Protein AF-A0A1H6YBD7-F1 (afdb_monomer)

Organism: NCBI:txid1297121

pLDDT: mean 83.35, std 15.93, range [33.53, 98.19]

Foldseek 3Di:
DPPVVVVVVVVVVVVVVVVVVVVVVVVVVVVVPPQPQQDDPPDTQRFDFFFEPDAPLLPCPPQQPLADQQLVHDDVSVVSVLVSLQDDAAGAAYEHELLQLARDWLLVCLLCLLLCCLQRVHFKYWYFYCNPHPFTFGQFMFTSVLSNVLSCVVQVLSVVQLVQLCCVLPVVPSVCSNVDHSVSSSSSVSSSQVSFKDFQPPPPDDPDDPVSVVVVVVQWDQGPVNTMTGNTGRDHSVNVCVSNPVRGHDAEAERCVPDPPVVNLVSLVPDPDQWHFYAYPSNGTDGIGGSVVSNVSVVVVVVVVVD

Secondary structure (DSSP, 8-state):
-TTHHHHHHHHHHHHHHHHHHHHHHHHHHHHH------EETTEE----B--EE--GGGSTTS--TTS---TT---HHHHHHHHHTTS----SEEEEE-GGGTS-BHHHHHHHHHHHHHHH---EEEEEE-TTSSS-EEEEEEEHHHHHHHHHHH-HHHHHHHHHHHHHH-TT-GGGGGG--HHHHHHHHHHHHHHHEEE-----SSS--HHHHHHHHTT-EEPTTSSEEES--B--HHHHHHHHGGGSB---EEPTTTS-HHHHHHHHHH---SEEEEE-TT-BEEEEEEHHHHHHHHHHHHHHTT-

Sequence (307 aa):
MDIWIPLLQELVWPITVLLILFFLRKYIPQLVERTTKIGAMGIELEFETAKEFSSPWSNEYVGDIRIGVKSNDFSSGVMDLMDQFSKEGSYDYASIDLYGGKAWLTSRLYIFSTILSKARGIHYWVFVDSHDSLHKKFIGYVDSSSLRMQLSDRFPELCRAYSEALLAVCPEGDTCLKQADSWKITQLVQHFLKGIQKEYPQQAGPGADPHAAQEIEKGWALLKDQTTLEKARFLDINELREICGEWIRTDVLRSVETASMEYLAEKILLSNEQLIPQVDSENWFLDMVDVVQAKKALIKKGRDAAK

Structure (mmCIF, N/CA/C/O backbone):
data_AF-A0A1H6YBD7-F1
#
_entry.id   AF-A0A1H6YBD7-F1
#
loop_
_atom_site.group_PDB
_atom_site.id
_atom_site.type_symbol
_atom_site.label_atom_id
_atom_site.label_alt_id
_atom_site.label_comp_id
_atom_site.label_asym_id
_atom_site.label_entity_id
_atom_site.label_seq_id
_atom_site.pdbx_PDB_ins_code
_atom_site.Cartn_x
_atom_site.Cartn_y
_atom_site.Cartn_z
_atom_site.occupancy
_atom_site.B_iso_or_equiv
_atom_site.auth_seq_id
_atom_site.auth_comp_id
_atom_site.auth_asym_id
_atom_site.auth_atom_id
_atom_site.pdbx_PDB_model_num
ATOM 1 N N . MET A 1 1 ? 8.277 63.616 21.593 1.00 56.81 1 MET A N 1
ATOM 2 C CA . MET A 1 1 ? 7.836 62.315 22.160 1.00 56.81 1 MET A CA 1
ATOM 3 C C . MET A 1 1 ? 7.842 61.220 21.088 1.00 56.81 1 MET A C 1
ATOM 5 O O . MET A 1 1 ? 7.393 60.111 21.339 1.00 56.81 1 MET A O 1
ATOM 9 N N . ASP A 1 2 ? 8.439 61.493 19.927 1.00 72.81 2 ASP A N 1
ATO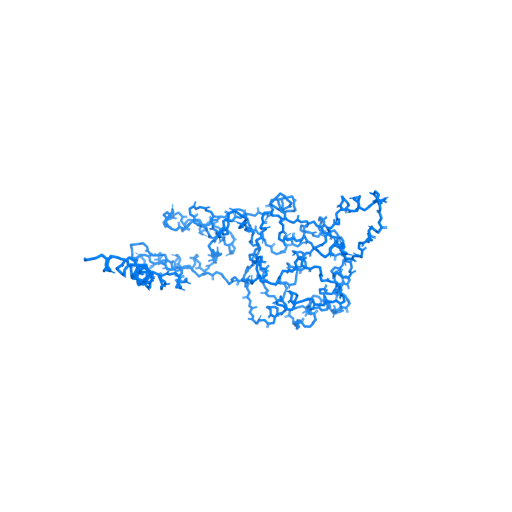M 10 C CA . ASP A 1 2 ? 8.181 60.777 18.671 1.00 72.81 2 ASP A CA 1
ATOM 11 C C . ASP A 1 2 ? 9.141 59.606 18.415 1.00 72.81 2 ASP A C 1
ATOM 13 O O . ASP A 1 2 ? 8.963 58.842 17.476 1.00 72.81 2 ASP A O 1
ATOM 17 N N . ILE A 1 3 ? 10.140 59.427 19.286 1.00 81.44 3 ILE A N 1
ATOM 18 C CA . ILE A 1 3 ? 11.136 58.343 19.211 1.00 81.44 3 ILE A CA 1
ATOM 19 C C . ILE A 1 3 ? 10.613 57.049 19.861 1.00 81.44 3 ILE A C 1
ATOM 21 O O . ILE A 1 3 ? 11.023 55.953 19.493 1.00 81.44 3 ILE A O 1
ATOM 25 N N . TRP A 1 4 ? 9.669 57.148 20.801 1.00 83.94 4 TRP A N 1
ATOM 26 C CA . TRP A 1 4 ? 9.162 55.987 21.543 1.00 83.94 4 TRP A CA 1
ATOM 27 C C . TRP A 1 4 ? 8.150 55.150 20.752 1.00 83.94 4 TRP A C 1
ATOM 29 O O . TRP A 1 4 ? 8.028 53.953 20.990 1.00 83.94 4 TRP A O 1
ATOM 39 N N . ILE A 1 5 ? 7.455 55.761 19.790 1.00 85.75 5 ILE A N 1
ATOM 40 C CA . ILE A 1 5 ? 6.438 55.101 18.961 1.00 85.75 5 ILE A CA 1
ATOM 41 C C . ILE A 1 5 ? 7.040 54.005 18.054 1.00 85.75 5 ILE A C 1
ATOM 43 O O . ILE A 1 5 ? 6.545 52.878 18.117 1.00 85.75 5 ILE A O 1
ATOM 47 N N . PRO A 1 6 ? 8.109 54.251 17.264 1.00 88.31 6 PRO A N 1
ATOM 48 C CA . PRO A 1 6 ? 8.680 53.211 16.401 1.00 88.31 6 PRO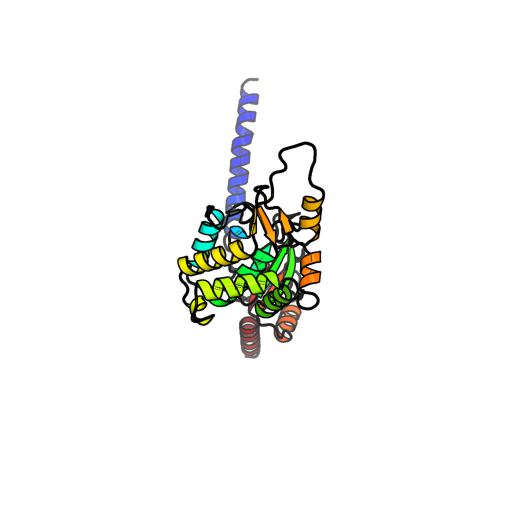 A CA 1
ATOM 49 C C . PRO A 1 6 ? 9.309 52.059 17.199 1.00 88.31 6 PRO A C 1
ATOM 51 O O . PRO A 1 6 ? 9.184 50.900 16.814 1.00 88.31 6 PRO A O 1
ATOM 54 N N . LEU A 1 7 ? 9.902 52.361 18.357 1.00 86.50 7 LEU A N 1
ATOM 55 C CA . LEU A 1 7 ? 10.504 51.368 19.253 1.00 86.50 7 LEU A CA 1
ATOM 56 C C . LEU A 1 7 ? 9.454 50.431 19.869 1.00 86.50 7 LEU A C 1
ATOM 58 O O . LEU A 1 7 ? 9.690 49.231 19.997 1.00 86.50 7 LEU A O 1
ATOM 62 N N . LEU A 1 8 ? 8.277 50.963 20.217 1.00 87.62 8 LEU A N 1
ATOM 63 C CA . LEU A 1 8 ? 7.167 50.146 20.704 1.00 87.62 8 LEU A CA 1
ATOM 64 C C . LEU A 1 8 ? 6.636 49.230 19.593 1.00 87.62 8 LEU A C 1
ATOM 66 O O . LEU A 1 8 ? 6.370 48.059 19.841 1.00 87.62 8 LEU A O 1
ATOM 70 N N . GLN A 1 9 ? 6.519 49.750 18.368 1.00 88.62 9 GLN A N 1
ATOM 71 C CA . GLN A 1 9 ? 5.985 49.014 17.223 1.00 88.62 9 GLN A CA 1
ATOM 72 C C . GLN A 1 9 ? 6.880 47.834 16.812 1.00 88.62 9 GLN A C 1
ATOM 74 O O . GLN A 1 9 ? 6.357 46.765 16.498 1.00 88.62 9 GLN A O 1
ATOM 79 N N . GLU A 1 10 ? 8.206 47.981 16.887 1.00 92.69 10 GLU A N 1
ATOM 80 C CA . GLU A 1 10 ? 9.137 46.872 16.634 1.00 92.69 10 GLU A CA 1
ATOM 81 C C . GLU A 1 10 ? 9.086 45.782 17.720 1.00 92.69 10 GLU A C 1
ATOM 83 O O . GLU A 1 10 ? 9.315 44.607 17.428 1.00 92.69 10 GLU A O 1
ATOM 88 N N . LEU A 1 11 ? 8.718 46.131 18.959 1.00 94.38 11 LEU A N 1
ATOM 89 C CA . LEU A 1 11 ? 8.639 45.181 20.074 1.00 94.38 11 LEU A CA 1
ATOM 90 C C . LEU A 1 11 ? 7.338 44.357 20.087 1.00 94.38 11 LEU A C 1
ATOM 92 O O . LEU A 1 11 ? 7.305 43.257 20.644 1.00 94.38 11 LEU A O 1
ATOM 96 N N . VAL A 1 12 ? 6.264 44.850 19.458 1.00 95.06 12 VAL A N 1
ATOM 97 C CA . VAL A 1 12 ? 4.965 44.153 19.422 1.00 95.06 12 VAL A CA 1
ATOM 98 C C . VAL A 1 12 ? 5.077 42.794 18.730 1.00 95.06 12 VAL A C 1
ATOM 100 O O . VAL A 1 12 ? 4.501 41.815 19.209 1.00 95.06 12 VAL A O 1
ATOM 103 N N . TRP A 1 13 ? 5.830 42.689 17.633 1.00 91.81 13 TRP A N 1
ATOM 104 C CA . TRP A 1 13 ? 5.891 41.454 16.846 1.00 91.81 13 TRP A CA 1
ATOM 105 C C . TRP A 1 13 ? 6.564 40.277 17.585 1.00 91.81 13 TRP A C 1
ATOM 107 O O . TRP A 1 13 ? 5.930 39.224 17.699 1.00 91.81 13 TRP A O 1
ATOM 117 N N . PRO A 1 14 ? 7.762 40.426 18.191 1.00 94.56 14 PRO A N 1
ATOM 118 C CA . PRO A 1 14 ? 8.372 39.379 19.016 1.00 94.56 14 PRO A CA 1
ATOM 119 C C . PRO A 1 14 ? 7.489 38.936 20.185 1.00 94.56 14 PRO A C 1
ATOM 121 O O . PRO A 1 14 ? 7.395 37.742 20.469 1.00 94.56 14 PRO A O 1
ATOM 124 N N . ILE A 1 15 ? 6.812 39.885 20.844 1.00 95.31 15 ILE A N 1
ATOM 125 C CA . ILE A 1 15 ? 5.900 39.597 21.959 1.00 95.31 15 ILE A CA 1
ATOM 126 C C . ILE A 1 15 ? 4.693 38.796 21.467 1.00 95.31 15 ILE A C 1
ATOM 128 O O . ILE A 1 15 ? 4.295 37.833 22.118 1.00 95.31 15 ILE A O 1
ATOM 132 N N . THR A 1 16 ? 4.142 39.147 20.303 1.00 93.44 16 THR A N 1
ATOM 133 C CA . THR A 1 16 ? 3.010 38.434 19.695 1.00 93.44 16 THR A CA 1
ATOM 134 C C . THR A 1 16 ? 3.400 37.002 19.329 1.00 93.44 16 THR A C 1
ATOM 136 O O . THR A 1 16 ? 2.674 36.069 19.665 1.00 93.44 16 THR A O 1
ATOM 139 N N . VAL A 1 17 ? 4.576 36.799 18.721 1.00 93.62 17 VAL A N 1
ATOM 140 C CA . VAL A 1 17 ? 5.105 35.459 18.403 1.00 93.62 17 VAL A CA 1
ATOM 141 C C . VAL A 1 17 ? 5.335 34.639 19.675 1.00 93.62 17 VAL A C 1
ATOM 143 O O . VAL A 1 17 ? 4.940 33.475 19.730 1.00 93.62 17 VAL A O 1
ATOM 146 N N . LEU A 1 18 ? 5.908 35.239 20.723 1.00 95.25 18 LEU A N 1
ATOM 147 C CA . LEU A 1 18 ? 6.087 34.583 22.022 1.00 95.25 18 LEU A CA 1
ATOM 148 C C . LEU A 1 18 ? 4.752 34.198 22.666 1.00 95.25 18 LEU A C 1
ATOM 150 O O . LEU A 1 18 ? 4.641 33.098 23.199 1.00 95.25 18 LEU A O 1
ATOM 154 N N . LEU A 1 19 ? 3.736 35.060 22.589 1.00 94.31 19 LEU A N 1
ATOM 155 C CA . LEU A 1 19 ? 2.385 34.777 23.079 1.00 94.31 19 LEU A CA 1
ATOM 156 C C . LEU A 1 19 ? 1.731 33.632 22.305 1.00 94.31 19 LEU A C 1
ATOM 158 O O . LEU A 1 19 ? 1.189 32.717 22.922 1.00 94.31 19 LEU A O 1
ATOM 162 N N . ILE A 1 20 ? 1.828 33.641 20.974 1.00 90.75 20 ILE A N 1
ATOM 163 C CA . ILE A 1 20 ? 1.321 32.564 20.115 1.00 90.75 20 ILE A CA 1
ATOM 164 C C . ILE A 1 20 ? 2.006 31.237 20.468 1.00 90.75 20 ILE A C 1
ATOM 166 O O . ILE A 1 20 ? 1.317 30.251 20.722 1.00 90.75 20 ILE A O 1
ATOM 170 N N . LEU A 1 21 ? 3.340 31.212 20.569 1.00 89.50 21 LEU A N 1
ATOM 171 C CA . LEU A 1 21 ? 4.096 30.018 20.968 1.00 89.50 21 LEU A CA 1
ATOM 172 C C . LEU A 1 21 ? 3.761 29.565 22.395 1.00 89.50 21 LEU A C 1
ATOM 174 O O . LEU A 1 21 ? 3.665 28.367 22.651 1.00 89.50 21 LEU A O 1
ATOM 178 N N . PHE A 1 22 ? 3.546 30.500 23.321 1.00 93.62 22 PHE A N 1
ATOM 179 C CA . PHE A 1 22 ? 3.163 30.204 24.700 1.00 93.62 22 PHE A CA 1
ATOM 180 C C . PHE A 1 22 ? 1.775 29.559 24.784 1.00 93.62 22 PHE A C 1
ATOM 182 O O . PHE A 1 22 ? 1.604 28.566 25.491 1.00 93.62 22 PHE A O 1
ATOM 189 N N . PHE A 1 23 ? 0.798 30.066 24.027 1.00 88.31 23 PHE A N 1
ATOM 190 C CA . PHE A 1 23 ? -0.524 29.449 23.940 1.00 88.31 23 PHE A CA 1
ATOM 191 C C . PHE A 1 23 ? -0.471 28.098 23.220 1.00 88.31 23 PHE A C 1
ATOM 193 O O . PHE A 1 23 ? -1.042 27.131 23.721 1.00 88.31 23 PHE A O 1
ATOM 200 N N . LEU A 1 24 ? 0.275 27.988 22.116 1.00 81.88 24 LEU A N 1
ATOM 201 C CA . LEU A 1 24 ? 0.473 26.727 21.393 1.00 81.88 24 LEU A CA 1
ATOM 202 C C . LEU A 1 24 ? 1.182 25.670 22.245 1.00 81.88 24 LEU A C 1
ATOM 204 O O . LEU A 1 24 ? 0.837 24.499 22.138 1.00 81.88 24 LEU A O 1
ATOM 208 N N . ARG A 1 25 ? 2.084 26.049 23.163 1.00 84.75 25 ARG A N 1
ATOM 209 C CA . ARG A 1 25 ? 2.742 25.112 24.095 1.00 84.75 25 ARG A CA 1
ATOM 210 C C . ARG A 1 25 ? 1.747 24.292 24.919 1.00 84.75 25 ARG A C 1
ATOM 212 O O . ARG A 1 25 ? 2.069 23.169 25.292 1.00 84.75 25 ARG A O 1
ATOM 219 N N . LYS A 1 26 ? 0.548 24.819 25.186 1.00 76.12 26 LYS A N 1
ATOM 220 C CA . LYS A 1 26 ? -0.524 24.084 25.873 1.00 76.12 26 LYS A CA 1
ATOM 221 C C . LYS A 1 26 ? -1.230 23.062 24.967 1.00 76.12 26 LYS A C 1
ATOM 223 O O . LYS A 1 26 ? -1.718 22.061 25.475 1.00 76.12 26 LYS A O 1
ATOM 228 N N . TYR A 1 27 ? -1.250 23.289 23.654 1.00 67.38 27 TYR A N 1
ATOM 229 C CA . TYR A 1 27 ? -1.919 22.435 22.662 1.00 67.38 27 TYR A CA 1
ATOM 230 C C . TYR A 1 27 ? -0.972 21.432 21.977 1.00 67.38 27 TYR A C 1
ATOM 232 O O . TYR A 1 27 ? -1.425 20.402 21.492 1.00 67.38 27 TYR A O 1
ATOM 240 N N . ILE A 1 28 ? 0.345 21.676 21.988 1.00 66.81 28 ILE A N 1
ATOM 241 C CA . ILE A 1 28 ? 1.359 20.753 21.443 1.00 66.81 28 ILE A CA 1
ATOM 242 C C . ILE A 1 28 ? 1.305 19.353 22.097 1.00 66.81 28 ILE A C 1
ATOM 244 O O . ILE A 1 28 ? 1.327 18.377 21.354 1.00 66.81 28 ILE A O 1
ATOM 248 N N . PRO A 1 29 ? 1.167 19.192 23.432 1.00 57.50 29 PRO A N 1
ATOM 249 C CA . PRO A 1 29 ? 1.077 17.865 24.050 1.00 57.50 29 PRO A CA 1
ATOM 250 C C . PRO A 1 29 ? -0.166 17.080 23.610 1.00 57.50 29 PRO A C 1
ATOM 252 O O . PRO A 1 29 ? -0.096 15.867 23.453 1.00 57.50 29 PRO A O 1
ATOM 255 N N . GLN A 1 30 ? -1.280 17.772 23.340 1.00 52.72 30 GLN A N 1
ATOM 256 C CA . GLN A 1 30 ? -2.535 17.149 22.899 1.00 52.72 30 GLN A CA 1
ATOM 257 C C . GLN A 1 30 ? -2.464 16.604 21.464 1.00 52.72 30 GLN A C 1
ATOM 259 O O . GLN A 1 30 ? -3.251 15.737 21.106 1.00 52.72 30 GLN A O 1
ATOM 264 N N . LEU A 1 31 ? -1.516 17.080 20.653 1.00 51.03 31 LEU A N 1
ATOM 265 C CA . LEU A 1 31 ? -1.280 16.589 19.292 1.00 51.03 31 LEU A CA 1
ATOM 266 C C . LEU A 1 31 ? -0.220 15.476 19.233 1.00 51.03 31 LEU A C 1
ATOM 268 O O . LEU A 1 31 ? -0.152 14.750 18.244 1.00 51.03 31 LEU A O 1
ATOM 272 N N . VAL A 1 32 ? 0.614 15.348 20.270 1.00 51.88 32 VAL A N 1
ATOM 273 C CA . VAL A 1 32 ? 1.741 14.399 20.313 1.00 51.88 32 VAL A CA 1
ATOM 274 C C . VAL A 1 32 ? 1.340 13.059 20.938 1.00 51.88 32 VAL A C 1
ATOM 276 O O . VAL A 1 32 ? 1.898 12.025 20.576 1.00 51.88 32 VAL A O 1
ATOM 279 N N . GLU A 1 33 ? 0.319 13.026 21.794 1.00 44.81 33 GLU A N 1
ATOM 280 C CA . GLU A 1 33 ? -0.234 11.780 22.330 1.00 44.81 33 GLU A CA 1
ATOM 281 C C . GLU A 1 33 ? -1.357 11.234 21.432 1.00 44.81 33 GLU A C 1
ATOM 283 O O . GLU A 1 33 ? -2.525 11.200 21.810 1.00 44.81 33 GLU A O 1
ATOM 288 N N . ARG A 1 34 ? -1.002 10.720 20.245 1.00 44.16 34 ARG A N 1
ATOM 289 C CA . ARG A 1 34 ? -1.810 9.691 19.560 1.00 44.16 34 ARG A CA 1
ATOM 290 C C . ARG A 1 34 ? -1.770 8.388 20.377 1.00 44.16 34 ARG A C 1
ATOM 292 O O . ARG A 1 34 ? -1.190 7.390 19.976 1.00 44.16 34 ARG A O 1
ATOM 299 N N . THR A 1 35 ? -2.392 8.413 21.549 1.00 44.38 35 THR A N 1
ATOM 300 C CA . THR A 1 35 ? -3.185 7.279 22.015 1.00 44.38 35 THR A CA 1
ATOM 301 C C . THR A 1 35 ? -4.616 7.709 21.761 1.00 44.38 35 THR A C 1
ATOM 303 O O . THR A 1 35 ? -5.077 8.692 22.330 1.00 44.38 35 THR A O 1
ATOM 306 N N . THR A 1 36 ? -5.297 7.048 20.834 1.00 44.19 36 THR A N 1
ATOM 307 C CA . THR A 1 36 ? -6.708 7.263 20.491 1.00 44.19 36 THR A CA 1
ATOM 308 C C . THR A 1 36 ? -7.595 6.830 21.665 1.00 44.19 36 THR A C 1
ATOM 310 O O . THR A 1 36 ? -8.370 5.882 21.591 1.00 44.19 36 THR A O 1
ATOM 313 N N . LYS A 1 37 ? -7.478 7.530 22.798 1.00 41.56 37 LYS A N 1
ATOM 314 C CA . LYS A 1 37 ? -8.390 7.446 23.936 1.00 41.56 37 LYS A CA 1
ATOM 315 C C . LYS A 1 37 ? -9.641 8.233 23.589 1.00 41.56 37 LYS A C 1
ATOM 317 O O . LYS A 1 37 ? -9.765 9.416 23.890 1.00 41.56 37 LYS A O 1
ATOM 322 N N . ILE A 1 38 ? -10.562 7.573 22.901 1.00 46.41 38 ILE A N 1
ATOM 323 C CA . ILE A 1 38 ? -11.859 8.151 22.566 1.00 46.41 38 ILE A CA 1
ATOM 324 C C . ILE A 1 38 ? -12.802 7.860 23.740 1.00 46.41 38 ILE A C 1
ATOM 326 O O . ILE A 1 38 ? -13.380 6.780 23.848 1.00 46.41 38 ILE A O 1
ATOM 330 N N . GLY A 1 39 ? -12.895 8.815 24.668 1.00 33.53 39 GLY A N 1
ATOM 331 C CA . GLY A 1 39 ? -13.754 8.740 25.847 1.00 33.53 39 GLY A CA 1
ATOM 332 C C . GLY A 1 39 ? -14.809 9.842 25.840 1.00 33.53 39 GLY A C 1
ATOM 333 O O . GLY A 1 39 ? -14.491 11.009 26.048 1.00 33.53 39 GLY A O 1
ATOM 334 N N . ALA A 1 40 ? -16.076 9.469 25.663 1.00 35.88 40 ALA A N 1
ATOM 335 C CA . ALA A 1 40 ? -17.224 10.316 25.975 1.00 35.88 40 ALA A CA 1
ATOM 336 C C . ALA A 1 40 ? -18.015 9.656 27.117 1.00 35.88 40 ALA A C 1
ATOM 338 O O . ALA A 1 40 ? -18.357 8.479 27.041 1.00 35.88 40 ALA A O 1
ATOM 339 N N . MET A 1 41 ? -18.267 10.408 28.195 1.00 37.06 41 MET A N 1
ATOM 340 C CA . MET A 1 41 ? -19.080 9.997 29.356 1.00 37.06 41 MET A CA 1
ATOM 341 C C . MET A 1 41 ? -18.690 8.654 30.014 1.00 37.06 41 MET A C 1
ATOM 343 O O . MET A 1 41 ? -19.507 7.751 30.139 1.00 37.06 41 MET A O 1
ATOM 347 N N . GLY A 1 42 ? -17.446 8.524 30.493 1.00 37.16 42 GLY A N 1
ATOM 348 C CA . GLY A 1 42 ? -17.052 7.452 31.431 1.00 37.16 42 GLY A CA 1
ATOM 349 C C . GLY A 1 42 ? -16.998 6.033 30.852 1.00 37.16 42 GLY A C 1
ATOM 350 O O . GLY A 1 42 ? -16.739 5.079 31.581 1.00 37.16 42 GLY A O 1
ATOM 351 N N . ILE A 1 43 ? -17.216 5.885 29.545 1.00 44.25 43 ILE A N 1
ATOM 352 C CA . ILE A 1 43 ? -17.193 4.612 28.836 1.00 44.25 43 ILE A CA 1
ATOM 353 C C . ILE A 1 43 ? -16.011 4.651 27.860 1.00 44.25 43 ILE A C 1
ATOM 355 O O . ILE A 1 43 ? -16.167 4.923 26.676 1.00 44.25 43 ILE A O 1
ATOM 359 N N . GLU A 1 44 ? -14.806 4.378 28.363 1.00 52.69 44 GLU A N 1
ATOM 360 C CA . GLU A 1 44 ? -13.601 4.265 27.530 1.00 52.69 44 GLU A CA 1
ATOM 361 C C . GLU A 1 44 ? -13.663 2.951 26.731 1.00 52.69 44 GLU A C 1
ATOM 363 O O . GLU A 1 44 ? -13.862 1.860 27.282 1.00 52.69 44 GLU A O 1
ATOM 368 N N . LEU A 1 45 ? -13.600 3.060 25.407 1.00 53.62 45 LEU A N 1
ATOM 369 C CA . LEU A 1 45 ? -13.372 1.945 24.494 1.00 53.62 45 LEU A CA 1
ATOM 370 C C . LEU A 1 45 ? -12.014 2.205 23.853 1.00 53.62 45 LEU A C 1
ATOM 372 O O . LEU A 1 45 ? -11.902 2.945 22.881 1.00 53.62 45 LEU A O 1
ATOM 376 N N . GLU A 1 46 ? -10.973 1.640 24.455 1.00 59.59 46 GLU A N 1
ATOM 377 C CA . GLU A 1 46 ? -9.653 1.596 23.838 1.00 59.59 46 GLU A CA 1
ATOM 378 C C . GLU A 1 46 ? -9.697 0.520 22.749 1.00 59.59 46 GLU A C 1
ATOM 380 O O . GLU A 1 46 ? -9.761 -0.678 23.038 1.00 59.59 46 GLU A O 1
ATOM 385 N N . PHE A 1 47 ? -9.748 0.953 21.490 1.00 66.00 47 PHE A N 1
ATOM 386 C CA . PHE A 1 47 ? -9.543 0.058 20.360 1.00 66.00 47 PHE A CA 1
ATOM 387 C C . PHE A 1 47 ? -8.043 -0.155 20.191 1.00 66.00 47 PHE A C 1
ATOM 389 O O . PHE A 1 47 ? -7.282 0.808 20.111 1.00 66.00 47 PHE A O 1
ATOM 396 N N . GLU A 1 48 ? -7.620 -1.416 20.150 1.00 72.19 48 GLU A N 1
ATOM 397 C CA . GLU A 1 48 ? -6.243 -1.744 19.803 1.00 72.19 48 GLU A CA 1
ATOM 398 C C . GLU A 1 48 ? -6.049 -1.421 18.316 1.00 72.19 48 GLU A C 1
ATOM 400 O O . GLU A 1 48 ? -6.690 -2.012 17.441 1.00 72.19 48 GLU A O 1
ATOM 405 N N . THR A 1 49 ? -5.233 -0.404 18.054 1.00 78.56 49 THR A N 1
ATOM 406 C CA . THR A 1 49 ? -4.870 0.043 16.709 1.00 78.56 49 THR A CA 1
ATOM 407 C C . THR A 1 49 ? -3.979 -1.002 16.058 1.00 78.56 49 THR A C 1
ATOM 409 O O . THR A 1 49 ? -3.011 -1.463 16.675 1.00 78.56 49 THR A O 1
ATOM 412 N N . ALA A 1 50 ? -4.297 -1.379 14.822 1.00 81.62 50 ALA A N 1
ATOM 413 C CA . ALA A 1 50 ? -3.480 -2.323 14.076 1.00 81.62 50 ALA A CA 1
ATOM 414 C C . ALA A 1 50 ? -2.093 -1.724 13.789 1.00 81.62 50 ALA A C 1
ATOM 416 O O . ALA A 1 50 ? -1.915 -0.509 13.703 1.00 81.62 50 ALA A O 1
ATOM 417 N N . LYS A 1 51 ? -1.076 -2.572 13.632 1.00 83.31 51 LYS A N 1
ATOM 418 C CA . LYS A 1 51 ? 0.289 -2.099 13.383 1.00 83.31 51 LYS A CA 1
ATOM 419 C C . LYS A 1 51 ? 0.431 -1.644 11.938 1.00 83.31 51 LYS A C 1
ATOM 421 O O . LYS A 1 51 ? 0.560 -2.470 11.032 1.00 83.31 51 LYS A O 1
ATOM 426 N N . GLU A 1 52 ? 0.456 -0.330 11.738 1.00 85.56 52 GLU A N 1
ATOM 427 C CA . GLU A 1 52 ? 0.723 0.271 10.435 1.00 85.56 52 GLU A CA 1
ATOM 428 C C . GLU A 1 52 ? 2.193 0.119 10.038 1.00 85.56 52 GLU A C 1
ATOM 430 O O . GLU A 1 52 ? 3.105 0.542 10.757 1.00 85.56 52 GLU A O 1
ATOM 435 N N . PHE A 1 53 ? 2.432 -0.392 8.832 1.00 81.12 53 PHE A N 1
ATOM 436 C CA . PHE A 1 53 ? 3.680 -0.139 8.127 1.00 81.12 53 PHE A CA 1
ATOM 437 C C . PHE A 1 53 ? 3.634 1.274 7.533 1.00 81.12 53 PHE A C 1
ATOM 439 O O . PHE A 1 53 ? 3.285 1.466 6.367 1.00 81.12 53 PHE A O 1
ATOM 446 N N . SER A 1 54 ? 3.935 2.280 8.358 1.00 68.50 54 SER A N 1
ATOM 447 C CA . SER A 1 54 ? 4.018 3.667 7.904 1.00 68.50 54 SER A CA 1
ATOM 448 C C . SER A 1 54 ? 5.438 3.962 7.458 1.00 68.50 54 SER A C 1
ATOM 450 O O . SER A 1 54 ? 6.416 3.705 8.166 1.00 68.50 54 SER A O 1
ATOM 452 N N . SER A 1 55 ? 5.556 4.493 6.249 1.00 63.56 55 SER A N 1
ATOM 453 C CA . SER A 1 55 ? 6.852 4.783 5.682 1.00 63.56 55 SER A CA 1
ATOM 454 C C . SER A 1 55 ? 6.969 6.189 5.109 1.00 63.56 55 SER A C 1
ATOM 456 O O . SER A 1 55 ? 6.040 6.628 4.425 1.00 63.56 55 SER A O 1
ATOM 458 N N . PRO A 1 56 ? 8.136 6.849 5.262 1.00 58.50 56 PRO A N 1
ATOM 459 C CA . PRO A 1 56 ? 8.455 8.057 4.517 1.00 58.50 56 PRO A CA 1
ATOM 460 C C . PRO A 1 56 ? 8.265 7.954 2.993 1.00 58.50 56 PRO A C 1
ATOM 462 O O . PRO A 1 56 ? 7.908 8.967 2.408 1.00 58.50 56 PRO A O 1
ATOM 465 N N . TRP A 1 57 ? 8.400 6.779 2.356 1.00 60.34 57 TRP A N 1
ATOM 466 C CA . TRP A 1 57 ? 8.203 6.649 0.897 1.00 60.34 57 TRP A CA 1
ATOM 467 C C . TRP A 1 57 ? 6.730 6.743 0.463 1.00 60.34 57 TRP A C 1
ATOM 469 O O . TRP A 1 57 ? 6.448 6.910 -0.722 1.00 60.34 57 TRP A O 1
ATOM 479 N N . SER A 1 58 ? 5.785 6.674 1.411 1.00 53.19 58 SER A N 1
ATOM 480 C CA . SER A 1 58 ? 4.379 7.020 1.154 1.00 53.19 58 SER A CA 1
ATOM 481 C C . SER A 1 58 ? 4.153 8.532 1.022 1.00 53.19 58 SER A C 1
ATOM 483 O O . SER A 1 58 ? 3.100 8.939 0.543 1.00 53.19 58 SER A O 1
ATOM 485 N N . ASN A 1 59 ? 5.133 9.360 1.408 1.00 54.72 59 ASN A N 1
ATOM 486 C CA . ASN A 1 59 ? 5.056 10.814 1.341 1.00 54.72 59 ASN A CA 1
ATOM 487 C C . ASN A 1 59 ? 6.001 11.351 0.258 1.00 54.72 59 ASN A C 1
ATOM 489 O O . ASN A 1 59 ? 7.139 10.911 0.121 1.00 54.72 59 ASN A O 1
ATOM 493 N N . GLU A 1 60 ? 5.562 12.378 -0.468 1.00 52.19 60 GLU A N 1
ATOM 494 C CA . GLU A 1 60 ? 6.297 12.936 -1.611 1.00 52.19 60 GLU A CA 1
ATOM 495 C C . GLU A 1 60 ? 7.709 13.471 -1.273 1.00 52.19 60 GLU A C 1
ATOM 497 O O . GLU A 1 60 ? 8.570 13.581 -2.148 1.00 52.19 60 GLU A O 1
ATOM 502 N N . TYR A 1 61 ? 7.956 13.795 -0.001 1.00 46.22 61 TYR A N 1
ATOM 503 C CA . TYR A 1 61 ? 9.117 14.569 0.441 1.00 46.22 61 TYR A CA 1
ATOM 504 C C . TYR A 1 61 ? 10.342 13.746 0.865 1.00 46.22 61 TYR A C 1
ATOM 506 O O . TYR A 1 61 ? 11.414 14.330 1.022 1.00 46.22 61 TYR A O 1
ATOM 514 N N . VAL A 1 62 ? 10.230 12.426 1.059 1.00 42.00 62 VAL A N 1
ATOM 515 C CA . VAL A 1 62 ? 11.344 11.607 1.571 1.00 42.00 62 VAL A CA 1
ATOM 516 C C . VAL A 1 62 ? 11.534 10.369 0.702 1.00 42.00 62 VAL A C 1
ATOM 518 O O . VAL A 1 62 ? 10.699 9.473 0.705 1.00 42.00 62 VAL A O 1
ATOM 521 N N . GLY A 1 63 ? 12.652 10.321 -0.029 1.00 49.44 63 GLY A N 1
ATOM 522 C CA . GLY A 1 63 ? 13.035 9.154 -0.824 1.00 49.44 63 GLY A CA 1
ATOM 523 C C . GLY A 1 63 ? 12.047 8.891 -1.954 1.00 49.44 63 GLY A C 1
ATOM 524 O O . GLY A 1 63 ? 11.280 7.934 -1.919 1.00 49.44 63 GLY A O 1
ATOM 525 N N . ASP A 1 64 ? 12.051 9.762 -2.963 1.00 52.53 64 ASP A N 1
ATOM 526 C CA . ASP A 1 64 ? 11.153 9.621 -4.095 1.00 52.53 64 ASP A CA 1
ATOM 527 C C . ASP A 1 64 ? 11.497 8.359 -4.899 1.00 52.53 64 ASP A C 1
ATOM 529 O O . ASP A 1 64 ? 12.346 8.384 -5.793 1.00 52.53 64 ASP A O 1
ATOM 533 N N . ILE A 1 65 ? 10.798 7.255 -4.618 1.00 51.81 65 ILE A N 1
ATOM 534 C CA . ILE A 1 65 ? 10.925 6.027 -5.398 1.00 51.81 65 ILE A CA 1
ATOM 535 C C . ILE A 1 65 ? 10.691 6.310 -6.890 1.00 51.81 65 ILE A C 1
ATOM 537 O O . ILE A 1 65 ? 11.171 5.549 -7.720 1.00 51.81 65 ILE A O 1
ATOM 541 N N . ARG A 1 66 ? 9.970 7.385 -7.284 1.00 51.78 66 ARG A N 1
ATOM 542 C CA . ARG A 1 66 ? 9.720 7.827 -8.684 1.00 51.78 66 ARG A CA 1
ATOM 543 C C . ARG A 1 66 ? 10.988 8.265 -9.416 1.00 51.78 66 ARG A C 1
ATOM 545 O O . ARG A 1 66 ? 10.949 8.343 -10.644 1.00 51.78 66 ARG A O 1
ATOM 552 N N . ILE A 1 67 ? 12.091 8.539 -8.717 1.00 56.75 67 ILE A N 1
ATOM 553 C CA . ILE A 1 67 ? 13.392 8.716 -9.368 1.00 56.75 67 ILE A CA 1
ATOM 554 C C . ILE A 1 67 ? 13.734 7.378 -10.015 1.00 56.75 67 ILE A C 1
ATOM 556 O O . ILE A 1 67 ? 13.779 6.358 -9.331 1.00 56.75 67 ILE A O 1
ATOM 560 N N . GLY A 1 68 ? 13.901 7.378 -11.340 1.00 51.78 68 GLY A N 1
ATOM 561 C CA . GLY A 1 68 ? 14.259 6.185 -12.094 1.00 51.78 68 GLY A CA 1
ATOM 562 C C . GLY A 1 68 ? 15.512 5.567 -11.498 1.00 51.78 68 GLY A C 1
ATOM 563 O O . GLY A 1 68 ? 16.607 6.102 -11.632 1.00 51.78 68 GLY A O 1
ATOM 564 N N . VAL A 1 69 ? 15.333 4.466 -10.776 1.00 59.75 69 VAL A N 1
ATOM 565 C CA . VAL A 1 69 ? 16.447 3.658 -10.307 1.00 59.75 69 VAL A CA 1
ATOM 566 C C . VAL A 1 69 ? 16.747 2.738 -11.460 1.00 59.75 69 VAL A C 1
ATOM 568 O O . VAL A 1 69 ? 16.005 1.784 -11.704 1.00 59.75 69 VAL A O 1
ATOM 571 N N . LYS A 1 70 ? 17.794 3.072 -12.218 1.00 60.75 70 LYS A N 1
ATOM 572 C CA . LYS A 1 70 ? 18.327 2.133 -13.198 1.00 60.75 70 LYS A CA 1
ATOM 573 C C . LYS A 1 70 ? 18.674 0.863 -12.434 1.00 60.75 70 LYS A C 1
ATOM 575 O O . LYS A 1 70 ? 19.237 0.932 -11.346 1.00 60.75 70 LYS A O 1
ATOM 580 N N . SER A 1 71 ? 18.384 -0.299 -13.007 1.00 57.31 71 SER A N 1
ATOM 581 C CA . SER A 1 71 ? 18.686 -1.596 -12.376 1.00 57.31 71 SER A CA 1
ATOM 582 C C . SER A 1 71 ? 20.142 -1.744 -11.891 1.00 57.31 71 SER A C 1
ATOM 584 O O . SER A 1 71 ? 20.400 -2.544 -10.996 1.00 57.31 71 SER A O 1
ATOM 586 N N . ASN A 1 72 ? 21.069 -0.936 -12.422 1.00 55.25 72 ASN A N 1
ATOM 587 C CA . ASN A 1 72 ? 22.487 -0.916 -12.063 1.00 55.25 72 ASN A CA 1
ATOM 588 C C . ASN A 1 72 ? 22.904 0.224 -11.106 1.00 55.25 72 ASN A C 1
ATOM 590 O O . ASN A 1 72 ? 24.071 0.262 -10.727 1.00 55.25 72 ASN A O 1
ATOM 594 N N . ASP A 1 73 ? 22.015 1.155 -10.743 1.00 53.19 73 ASP A N 1
ATOM 595 C CA . ASP A 1 73 ? 22.363 2.368 -9.989 1.00 53.19 73 ASP A CA 1
ATOM 596 C C . ASP A 1 73 ? 21.359 2.597 -8.851 1.00 53.19 73 ASP A C 1
ATOM 598 O O . ASP A 1 73 ? 20.233 3.043 -9.075 1.00 53.19 73 ASP A O 1
ATOM 602 N N . PHE A 1 74 ? 21.736 2.221 -7.626 1.00 54.12 74 PHE A N 1
ATOM 603 C CA . PHE A 1 74 ? 20.854 2.308 -6.460 1.00 54.12 74 PHE A CA 1
ATOM 604 C C . PHE A 1 74 ? 20.842 3.732 -5.929 1.00 54.12 74 PHE A C 1
ATOM 606 O O . PHE A 1 74 ? 21.742 4.150 -5.204 1.00 54.12 74 PHE A O 1
ATOM 613 N N . SER A 1 75 ? 19.792 4.472 -6.280 1.00 54.72 75 SER A N 1
ATOM 614 C CA . SER A 1 75 ? 19.522 5.763 -5.661 1.00 54.72 75 SER A CA 1
ATOM 615 C C . SER A 1 75 ? 19.209 5.596 -4.168 1.00 54.72 75 SER A C 1
ATOM 617 O O . SER A 1 75 ? 18.781 4.533 -3.701 1.00 54.72 75 SER A O 1
ATOM 619 N N . SER A 1 76 ? 19.375 6.683 -3.416 1.00 49.50 76 SER A N 1
ATOM 620 C CA . SER A 1 76 ? 19.052 6.758 -1.987 1.00 49.50 76 SER A CA 1
ATOM 621 C C . SER A 1 76 ? 17.623 6.306 -1.659 1.00 49.50 76 SER A C 1
ATOM 623 O O . SER A 1 76 ? 17.409 5.708 -0.613 1.00 49.50 76 SER A O 1
ATOM 625 N N . GLY A 1 77 ? 16.657 6.492 -2.568 1.00 55.91 77 GLY A N 1
ATOM 626 C CA . GLY A 1 77 ? 15.253 6.136 -2.331 1.00 55.91 77 GLY A CA 1
ATOM 627 C C . GLY A 1 77 ? 14.996 4.632 -2.194 1.00 55.91 77 GLY A C 1
ATOM 628 O O . GLY A 1 77 ? 14.144 4.226 -1.407 1.00 55.91 77 GLY A O 1
ATOM 629 N N . VAL A 1 78 ? 15.750 3.782 -2.903 1.00 60.22 78 VAL A N 1
ATOM 630 C CA . VAL A 1 78 ? 15.640 2.329 -2.697 1.00 60.22 78 VAL A CA 1
ATOM 631 C C . VAL A 1 78 ? 16.383 1.914 -1.434 1.00 60.22 78 VAL A C 1
ATOM 633 O O . VAL A 1 78 ? 15.886 1.053 -0.723 1.00 60.22 78 VAL A O 1
ATOM 636 N N . MET A 1 79 ? 17.500 2.557 -1.083 1.00 61.97 79 MET A N 1
ATOM 637 C CA . MET A 1 79 ? 18.170 2.293 0.197 1.00 61.97 79 MET A CA 1
ATOM 638 C C . MET A 1 79 ? 17.305 2.662 1.409 1.00 61.97 79 MET A C 1
ATOM 640 O O . MET A 1 79 ? 17.229 1.869 2.342 1.00 61.97 79 MET A O 1
ATOM 644 N N . ASP A 1 80 ? 16.586 3.785 1.372 1.00 64.56 80 ASP A N 1
ATOM 645 C CA . ASP A 1 80 ? 15.658 4.190 2.441 1.00 64.56 80 ASP A CA 1
ATOM 646 C C . ASP A 1 80 ? 14.495 3.202 2.602 1.00 64.56 80 ASP A C 1
ATOM 648 O O . ASP A 1 80 ? 14.005 2.936 3.703 1.00 64.56 80 ASP A O 1
ATOM 652 N N . LEU A 1 81 ? 14.052 2.628 1.487 1.00 64.56 81 LEU A N 1
ATOM 653 C CA . LEU A 1 81 ? 13.051 1.576 1.461 1.00 64.56 81 LEU A CA 1
ATOM 654 C C . LEU A 1 81 ? 13.629 0.251 1.993 1.00 64.56 81 LEU A C 1
ATOM 656 O O . LEU A 1 81 ? 12.975 -0.428 2.784 1.00 64.56 81 LEU A O 1
ATOM 660 N N . MET A 1 82 ? 14.877 -0.081 1.656 1.00 67.38 82 MET A N 1
ATOM 661 C CA . MET A 1 82 ? 15.590 -1.254 2.176 1.00 67.38 82 MET A CA 1
ATOM 662 C C . MET A 1 82 ? 15.896 -1.159 3.673 1.00 67.38 82 MET A C 1
ATOM 664 O O . MET A 1 82 ? 15.813 -2.168 4.374 1.00 67.38 82 MET A O 1
ATOM 668 N N . ASP A 1 83 ? 16.170 0.033 4.205 1.00 69.81 83 ASP A N 1
ATOM 669 C CA . ASP A 1 83 ? 16.305 0.252 5.650 1.00 69.81 83 ASP A CA 1
ATOM 670 C C . ASP A 1 83 ? 15.023 -0.165 6.389 1.00 69.81 83 ASP A C 1
ATOM 672 O O . ASP A 1 83 ? 15.048 -0.803 7.440 1.00 69.81 83 ASP A O 1
ATOM 676 N N . GLN A 1 84 ? 13.862 0.053 5.780 1.00 69.56 84 GLN A N 1
ATOM 677 C CA . GLN A 1 84 ? 12.589 -0.352 6.375 1.00 69.56 84 GLN A CA 1
ATOM 678 C C . GLN A 1 84 ? 12.314 -1.844 6.232 1.00 69.56 84 GLN A C 1
ATOM 680 O O . GLN A 1 84 ? 11.769 -2.455 7.150 1.00 69.56 84 GLN A O 1
ATOM 685 N N . PHE A 1 85 ? 12.773 -2.457 5.139 1.00 70.69 85 PHE A N 1
ATOM 686 C CA . PHE A 1 85 ? 12.869 -3.915 5.035 1.00 70.69 85 PHE A CA 1
ATOM 687 C C . PHE A 1 85 ? 13.896 -4.523 5.995 1.00 70.69 85 PHE A C 1
ATOM 689 O O . PHE A 1 85 ? 13.958 -5.744 6.116 1.00 70.69 85 PHE A O 1
ATOM 696 N N . SER A 1 86 ? 14.683 -3.712 6.699 1.00 69.75 86 SER A N 1
ATOM 697 C CA . SER A 1 86 ? 15.617 -4.172 7.730 1.00 69.75 86 SER A CA 1
ATOM 698 C C . SER A 1 86 ? 15.004 -4.102 9.131 1.00 69.75 86 SER A C 1
ATOM 700 O O . SER A 1 86 ? 15.417 -4.846 10.015 1.00 69.75 86 SER A O 1
ATOM 702 N N . LYS A 1 87 ? 13.974 -3.269 9.340 1.00 76.56 87 LYS A N 1
ATOM 703 C CA . LYS A 1 87 ? 13.290 -3.140 10.636 1.00 76.56 87 LYS A CA 1
ATOM 704 C C . LYS A 1 87 ? 12.505 -4.406 10.954 1.00 76.56 87 LYS A C 1
ATOM 706 O O . LYS A 1 87 ? 11.636 -4.805 10.177 1.00 76.56 87 LYS A O 1
ATOM 711 N N . GLU A 1 88 ? 12.828 -5.043 12.074 1.00 74.44 88 GLU A N 1
ATOM 712 C CA . GLU A 1 88 ? 12.114 -6.218 12.568 1.00 74.44 88 GLU A CA 1
ATOM 713 C C . GLU A 1 88 ? 10.682 -5.845 12.974 1.00 74.44 88 GLU A C 1
ATOM 715 O O . GLU A 1 88 ? 10.446 -4.816 13.606 1.00 74.44 88 GLU A O 1
ATOM 720 N N . GLY A 1 89 ? 9.716 -6.688 12.609 1.00 81.06 89 GLY A N 1
ATOM 721 C CA . GLY A 1 89 ? 8.315 -6.481 12.957 1.00 81.06 89 GLY A CA 1
ATOM 722 C C . GLY A 1 89 ? 7.355 -7.225 12.035 1.00 81.06 89 GLY A C 1
ATOM 723 O O . GLY A 1 89 ? 7.658 -7.477 10.868 1.00 81.06 89 GLY A O 1
ATOM 724 N N . SER A 1 90 ? 6.190 -7.572 12.581 1.00 84.31 90 SER A N 1
ATOM 725 C CA . SER A 1 90 ? 4.998 -7.893 11.795 1.00 84.31 90 SER A CA 1
ATOM 726 C C . SER A 1 90 ? 4.092 -6.670 11.779 1.00 84.31 90 SER A C 1
ATOM 728 O O . SER A 1 90 ? 3.915 -6.011 12.809 1.00 84.31 90 SER A O 1
ATOM 730 N N . TYR A 1 91 ? 3.562 -6.372 10.601 1.00 90.75 91 TYR A N 1
ATOM 731 C CA . TYR A 1 91 ? 2.653 -5.260 10.367 1.00 90.75 91 TYR A CA 1
ATOM 732 C C . TYR A 1 91 ? 1.361 -5.809 9.787 1.00 90.75 91 TYR A C 1
ATOM 734 O O . TYR A 1 91 ? 1.395 -6.679 8.921 1.00 90.75 91 TYR A O 1
ATOM 742 N N . ASP A 1 92 ? 0.233 -5.292 10.253 1.00 92.81 92 ASP A N 1
ATOM 743 C CA . ASP A 1 92 ? -1.080 -5.804 9.871 1.00 92.81 92 ASP A CA 1
ATOM 744 C C . ASP A 1 92 ? -1.530 -5.212 8.526 1.00 92.81 92 ASP A C 1
ATOM 746 O O . ASP A 1 92 ? -2.164 -5.889 7.707 1.00 92.81 92 ASP A O 1
ATOM 750 N N . TYR A 1 93 ? -1.150 -3.955 8.263 1.00 95.56 93 TYR A N 1
ATOM 751 C CA . TYR A 1 93 ? -1.507 -3.235 7.044 1.00 95.56 93 TYR A CA 1
ATOM 752 C C . TYR A 1 93 ? -0.432 -2.228 6.593 1.00 95.56 93 TYR A C 1
ATOM 754 O O . TYR A 1 93 ? 0.439 -1.835 7.370 1.00 95.56 93 TYR A O 1
ATOM 762 N N . ALA A 1 94 ? -0.514 -1.791 5.333 1.00 93.69 94 ALA A N 1
ATOM 763 C CA . ALA A 1 94 ? 0.240 -0.662 4.777 1.00 93.69 94 ALA A CA 1
ATOM 764 C C . ALA A 1 94 ? -0.708 0.376 4.167 1.00 93.69 94 ALA A C 1
ATOM 766 O O . ALA A 1 94 ? -1.704 0.003 3.543 1.00 93.69 94 ALA A O 1
ATOM 767 N N . SER A 1 95 ? -0.379 1.666 4.299 1.00 93.50 95 SER A N 1
ATOM 768 C CA . SER A 1 95 ? -1.095 2.752 3.621 1.00 93.50 95 SER A CA 1
ATOM 769 C C . SER A 1 95 ? -0.357 3.239 2.368 1.00 93.50 95 SER A C 1
ATOM 771 O O . SER A 1 95 ? 0.866 3.381 2.349 1.00 93.50 95 SER A O 1
ATOM 773 N N . ILE A 1 96 ? -1.117 3.484 1.303 1.00 91.69 96 ILE A N 1
ATOM 774 C CA . ILE A 1 96 ? -0.653 3.911 -0.016 1.00 91.69 96 ILE A CA 1
ATOM 775 C C . ILE A 1 96 ? -1.346 5.210 -0.373 1.00 91.69 96 ILE A C 1
ATOM 777 O O . ILE A 1 96 ? -2.555 5.237 -0.595 1.00 91.69 96 ILE A O 1
ATOM 781 N N . ASP A 1 97 ? -0.567 6.279 -0.452 1.00 91.50 97 ASP A N 1
ATOM 782 C CA . ASP A 1 97 ? -1.060 7.569 -0.905 1.00 91.50 97 ASP A CA 1
ATOM 783 C C . ASP A 1 97 ? -0.947 7.685 -2.425 1.00 91.50 97 ASP A C 1
ATOM 785 O O . ASP A 1 97 ? 0.154 7.626 -2.973 1.00 91.50 97 ASP A O 1
ATOM 789 N N . LEU A 1 98 ? -2.078 7.828 -3.117 1.00 91.00 98 LEU A N 1
ATOM 790 C CA . LEU A 1 98 ? -2.104 7.955 -4.575 1.00 91.00 98 LEU A CA 1
ATOM 791 C C . LEU A 1 98 ? -1.635 9.332 -5.055 1.00 91.00 98 LEU A C 1
ATOM 793 O O . LEU A 1 98 ? -1.196 9.452 -6.205 1.00 91.00 98 LEU A O 1
ATOM 797 N N . TYR A 1 99 ? -1.724 10.353 -4.196 1.00 89.06 99 TYR A N 1
ATOM 798 C CA . TYR A 1 99 ? -1.351 11.736 -4.486 1.00 89.06 99 TYR A CA 1
ATOM 799 C C . TYR A 1 99 ? -1.868 12.212 -5.858 1.00 89.06 99 TYR A C 1
ATOM 801 O O . TYR A 1 99 ? -1.101 12.580 -6.757 1.00 89.06 99 TYR A O 1
ATOM 809 N N . GLY A 1 100 ? -3.182 12.093 -6.071 1.00 85.75 100 GLY A N 1
ATOM 810 C CA . GLY A 1 100 ? -3.829 12.486 -7.327 1.00 85.75 100 GLY A CA 1
ATOM 811 C C . GLY A 1 100 ? -3.377 11.680 -8.551 1.00 85.75 100 GLY A C 1
ATOM 812 O O . GLY A 1 100 ? -3.373 12.196 -9.669 1.00 85.75 100 GLY A O 1
ATOM 813 N N . GLY A 1 101 ? -2.943 10.434 -8.350 1.00 86.25 101 GLY A N 1
ATOM 814 C CA . GLY A 1 101 ? -2.580 9.518 -9.428 1.00 86.25 101 GLY A CA 1
ATOM 815 C C . GLY A 1 101 ? -1.149 9.626 -9.935 1.00 86.25 101 GLY A C 1
ATOM 816 O O . GLY A 1 101 ? -0.822 9.075 -10.979 1.00 86.25 101 GLY A O 1
ATOM 817 N N . LYS A 1 102 ? -0.282 10.362 -9.236 1.00 79.56 102 LYS A N 1
ATOM 818 C CA . LYS A 1 102 ? 1.083 10.666 -9.707 1.00 79.56 102 LYS A CA 1
ATOM 819 C C . LYS A 1 102 ? 2.174 10.042 -8.847 1.00 79.56 102 LYS A C 1
ATOM 821 O O . LYS A 1 102 ? 3.349 10.096 -9.218 1.00 79.56 102 LYS A O 1
ATOM 826 N N . ALA A 1 103 ? 1.818 9.490 -7.689 1.00 79.81 103 ALA A N 1
ATOM 827 C CA . ALA A 1 103 ? 2.804 8.961 -6.754 1.00 79.81 103 ALA A CA 1
ATOM 828 C C . ALA A 1 103 ? 3.261 7.537 -7.103 1.00 79.81 103 ALA A C 1
ATOM 830 O O . ALA A 1 103 ? 4.428 7.202 -6.899 1.00 79.81 103 ALA A O 1
ATOM 831 N N . TRP A 1 104 ? 2.372 6.716 -7.665 1.00 88.44 104 TRP A N 1
ATOM 832 C CA . TRP A 1 104 ? 2.565 5.269 -7.713 1.00 88.44 104 TRP A CA 1
ATOM 833 C C . TRP A 1 104 ? 2.501 4.669 -9.105 1.00 88.44 104 TRP A C 1
ATOM 835 O O . TRP A 1 104 ? 1.687 5.067 -9.929 1.00 88.44 104 TRP A O 1
ATOM 845 N N . LEU A 1 105 ? 3.344 3.659 -9.329 1.00 91.31 105 LEU A N 1
ATOM 846 C CA . LEU A 1 105 ? 3.303 2.795 -10.504 1.00 91.31 105 LEU A CA 1
ATOM 847 C C . LEU A 1 105 ? 2.758 1.417 -10.118 1.00 91.31 105 LEU A C 1
ATOM 849 O O . LEU A 1 105 ? 3.090 0.891 -9.051 1.00 91.31 105 LEU A O 1
ATOM 853 N N . THR A 1 106 ? 1.974 0.806 -11.005 1.00 95.31 106 THR A N 1
ATOM 854 C CA . THR A 1 106 ? 1.397 -0.534 -10.797 1.00 95.31 106 THR A CA 1
ATOM 855 C C . THR A 1 106 ? 2.461 -1.617 -10.593 1.00 95.31 106 THR A C 1
ATOM 857 O O . THR A 1 106 ? 2.304 -2.474 -9.726 1.00 95.31 106 THR A O 1
ATOM 860 N N . SER A 1 107 ? 3.588 -1.535 -11.304 1.00 95.00 107 SER A N 1
ATOM 861 C CA . SER A 1 107 ? 4.794 -2.363 -11.113 1.00 95.00 107 SER A CA 1
ATOM 862 C C . SER A 1 107 ? 5.318 -2.349 -9.677 1.00 95.00 107 SER A C 1
ATOM 864 O O . SER A 1 107 ? 5.669 -3.388 -9.117 1.00 95.00 107 SER A O 1
ATOM 866 N N . ARG A 1 108 ? 5.353 -1.167 -9.063 1.00 92.19 108 ARG A N 1
ATOM 867 C CA . ARG A 1 108 ? 5.889 -0.954 -7.716 1.00 92.19 108 ARG A CA 1
ATOM 868 C C . ARG A 1 108 ? 4.921 -1.417 -6.651 1.00 92.19 108 ARG A C 1
ATOM 870 O O . ARG A 1 108 ? 5.324 -2.085 -5.703 1.00 92.19 108 ARG A O 1
ATOM 877 N N . LEU A 1 109 ? 3.636 -1.130 -6.845 1.00 93.62 109 LEU A N 1
ATOM 878 C CA . LEU A 1 109 ? 2.592 -1.692 -5.999 1.00 93.62 109 LEU A CA 1
ATOM 879 C C . LEU A 1 109 ? 2.620 -3.224 -6.047 1.00 93.62 109 LEU A C 1
ATOM 881 O O . LEU A 1 109 ? 2.520 -3.870 -5.007 1.00 93.62 109 LEU A O 1
ATOM 885 N N . TYR A 1 110 ? 2.831 -3.815 -7.223 1.00 96.06 110 TYR A N 1
ATOM 886 C CA . TYR A 1 110 ? 2.924 -5.263 -7.380 1.00 96.06 110 TYR A CA 1
ATOM 887 C C . TYR A 1 110 ? 4.100 -5.872 -6.606 1.00 96.06 110 TYR A C 1
ATOM 889 O O . TYR A 1 110 ? 3.909 -6.785 -5.796 1.00 96.06 110 TYR A O 1
ATOM 897 N N . ILE A 1 111 ? 5.318 -5.360 -6.809 1.00 93.94 111 ILE A N 1
ATOM 898 C CA . ILE A 1 111 ? 6.502 -5.913 -6.139 1.00 93.94 111 ILE A CA 1
ATOM 899 C C . ILE A 1 111 ? 6.445 -5.691 -4.624 1.00 93.94 111 ILE A C 1
ATOM 901 O O . ILE A 1 111 ? 6.724 -6.619 -3.866 1.00 93.94 111 ILE A O 1
ATOM 905 N N . PHE A 1 112 ? 6.005 -4.517 -4.157 1.00 91.75 112 PHE A N 1
ATOM 906 C CA . PHE A 1 112 ? 5.897 -4.244 -2.724 1.00 91.75 112 PHE A CA 1
ATOM 907 C C . PHE A 1 112 ? 4.784 -5.040 -2.063 1.00 91.75 112 PHE A C 1
ATOM 909 O O . PHE A 1 112 ? 5.030 -5.627 -1.011 1.00 91.75 112 PHE A O 1
ATOM 916 N N . SER A 1 113 ? 3.610 -5.155 -2.689 1.00 93.94 113 SER A N 1
ATOM 917 C CA . SER A 1 113 ? 2.540 -6.008 -2.160 1.00 93.94 113 SER A CA 1
ATOM 918 C C . SER A 1 113 ? 2.954 -7.464 -2.047 1.00 93.94 113 SER A C 1
ATOM 920 O O . SER A 1 113 ? 2.646 -8.134 -1.059 1.00 93.94 113 SER A O 1
ATOM 922 N N . THR A 1 114 ? 3.755 -7.940 -2.993 1.00 94.25 114 THR A N 1
ATOM 923 C CA . THR A 1 114 ? 4.243 -9.313 -2.977 1.00 94.25 114 THR A CA 1
ATOM 924 C C . THR A 1 114 ? 5.337 -9.538 -1.932 1.00 94.25 114 THR A C 1
ATOM 926 O O . THR A 1 114 ? 5.279 -10.529 -1.202 1.00 94.25 114 THR A O 1
ATOM 929 N N . ILE A 1 115 ? 6.321 -8.640 -1.825 1.00 92.81 115 ILE A N 1
ATOM 930 C CA . ILE A 1 115 ? 7.427 -8.788 -0.870 1.00 92.81 115 ILE A CA 1
ATOM 931 C C . ILE A 1 115 ? 6.947 -8.528 0.559 1.00 92.81 115 ILE A C 1
ATOM 933 O O . ILE A 1 115 ? 7.181 -9.364 1.427 1.00 92.81 115 ILE A O 1
ATOM 937 N N . LEU A 1 116 ? 6.254 -7.416 0.825 1.00 90.81 116 LEU A N 1
ATOM 938 C CA . LEU A 1 116 ? 5.857 -7.038 2.186 1.00 90.81 116 LEU A CA 1
ATOM 939 C C . LEU A 1 116 ? 4.824 -7.997 2.785 1.00 90.81 116 LEU A C 1
ATOM 941 O O . LEU A 1 116 ? 4.903 -8.308 3.972 1.00 90.81 116 LEU A O 1
ATOM 945 N N . SER A 1 117 ? 3.908 -8.550 1.984 1.00 93.25 117 SER A N 1
ATOM 946 C CA . SER A 1 117 ? 2.982 -9.572 2.494 1.00 93.25 117 SER A CA 1
ATOM 947 C C . SER A 1 117 ? 3.710 -10.828 2.979 1.00 93.25 117 SER A C 1
ATOM 949 O O . SER A 1 117 ? 3.354 -11.397 4.009 1.00 93.25 117 SER A O 1
ATOM 951 N N . LYS A 1 118 ? 4.777 -11.241 2.283 1.00 91.75 118 LYS A N 1
ATOM 952 C CA . LYS A 1 118 ? 5.564 -12.433 2.631 1.00 91.75 118 LYS A CA 1
ATOM 953 C C . LYS A 1 118 ? 6.590 -12.168 3.734 1.00 91.75 118 LYS A C 1
ATOM 955 O O . LYS A 1 118 ? 6.710 -12.977 4.648 1.00 91.75 118 LYS A O 1
ATOM 960 N N . ALA A 1 119 ? 7.325 -11.063 3.644 1.00 89.19 119 ALA A N 1
ATOM 961 C CA . ALA A 1 119 ? 8.455 -10.745 4.518 1.00 89.19 119 ALA A CA 1
ATOM 962 C C . ALA A 1 119 ? 8.053 -10.002 5.803 1.00 89.19 119 ALA A C 1
ATOM 964 O O . ALA A 1 119 ? 8.810 -10.000 6.775 1.00 89.19 119 ALA A O 1
ATOM 965 N N . ARG A 1 120 ? 6.892 -9.333 5.805 1.00 88.31 120 ARG A N 1
ATOM 966 C CA . ARG A 1 120 ? 6.418 -8.488 6.917 1.00 88.31 120 ARG A CA 1
ATOM 967 C C . ARG A 1 120 ? 5.010 -8.810 7.403 1.00 88.31 120 ARG A C 1
ATOM 969 O O . ARG A 1 120 ? 4.559 -8.205 8.371 1.00 88.31 120 ARG A O 1
ATOM 976 N N . GLY A 1 121 ? 4.347 -9.787 6.785 1.00 90.50 121 GLY A N 1
ATOM 977 C CA . GLY A 1 121 ? 3.012 -10.212 7.195 1.00 90.50 121 GLY A CA 1
ATOM 978 C C . GLY A 1 121 ? 1.922 -9.195 6.873 1.00 90.50 121 GLY A C 1
ATOM 979 O O . GLY A 1 121 ? 0.856 -9.270 7.463 1.00 90.50 121 GLY A O 1
ATOM 980 N N . ILE A 1 122 ? 2.162 -8.261 5.944 1.00 93.31 122 ILE A N 1
ATOM 981 C CA . ILE A 1 122 ? 1.146 -7.271 5.572 1.00 93.31 122 ILE A CA 1
ATOM 982 C C . ILE A 1 122 ? -0.038 -7.982 4.925 1.00 93.31 122 ILE A C 1
ATOM 984 O O . ILE A 1 122 ? 0.094 -8.588 3.855 1.00 93.31 122 ILE A O 1
ATOM 988 N N . HIS A 1 123 ? -1.201 -7.881 5.561 1.00 95.25 123 HIS A N 1
ATOM 989 C CA . HIS A 1 123 ? -2.425 -8.532 5.108 1.00 95.25 123 HIS A CA 1
ATOM 990 C C . HIS A 1 123 ? -3.355 -7.585 4.357 1.00 95.25 123 HIS A C 1
ATOM 992 O O . HIS A 1 123 ? -4.081 -8.056 3.484 1.00 95.25 123 HIS A O 1
ATOM 998 N N . TYR A 1 124 ? -3.299 -6.281 4.638 1.00 97.31 124 TYR A N 1
ATOM 999 C CA . TYR A 1 124 ? -4.179 -5.287 4.025 1.00 97.31 124 TYR A CA 1
ATOM 1000 C C . TYR A 1 124 ? -3.413 -4.091 3.454 1.00 97.31 124 TYR A C 1
ATOM 1002 O O . TYR A 1 124 ? -2.425 -3.626 4.022 1.00 97.31 124 TYR A O 1
ATOM 1010 N N . TRP A 1 125 ? -3.916 -3.572 2.338 1.00 97.19 125 TRP A N 1
ATOM 1011 C CA . TRP A 1 125 ? -3.450 -2.358 1.676 1.00 97.19 125 TRP A CA 1
ATOM 1012 C C . TRP A 1 125 ? -4.559 -1.325 1.733 1.00 97.19 125 TRP A C 1
ATOM 1014 O O . TRP A 1 125 ? -5.653 -1.563 1.225 1.00 97.19 125 TRP A O 1
ATOM 1024 N N . VAL A 1 126 ? -4.276 -0.194 2.366 1.00 97.38 126 VAL A N 1
ATOM 1025 C CA . VAL A 1 126 ? -5.198 0.930 2.500 1.00 97.38 126 VAL A CA 1
ATOM 1026 C C . VAL A 1 126 ? -4.788 2.002 1.507 1.00 97.38 126 VAL A C 1
ATOM 1028 O O . VAL A 1 126 ? -3.658 2.473 1.542 1.00 97.38 126 VAL A O 1
ATOM 1031 N N . PHE A 1 127 ? -5.701 2.419 0.643 1.00 96.75 127 PHE A N 1
ATOM 1032 C CA . PHE A 1 127 ? -5.468 3.489 -0.315 1.00 96.75 127 PHE A CA 1
ATOM 1033 C C . PHE A 1 127 ? -6.062 4.795 0.194 1.00 96.75 127 PHE A C 1
ATOM 1035 O O . PHE A 1 127 ? -7.222 4.856 0.618 1.00 96.75 127 PHE A O 1
ATOM 1042 N N . VAL A 1 128 ? -5.255 5.845 0.124 1.00 95.44 128 VAL A N 1
ATOM 1043 C CA . VAL A 1 128 ? -5.614 7.203 0.523 1.00 95.44 128 VAL A CA 1
ATOM 1044 C C . VAL A 1 128 ? -5.201 8.207 -0.553 1.00 95.44 128 VAL A C 1
ATOM 1046 O O . VAL A 1 128 ? -4.401 7.888 -1.430 1.00 95.44 128 VAL A O 1
ATOM 1049 N N . ASP A 1 129 ? -5.754 9.414 -0.496 1.00 93.50 129 ASP A N 1
ATOM 1050 C CA . ASP A 1 129 ? -5.369 10.536 -1.357 1.00 93.50 129 ASP A CA 1
ATOM 1051 C C . ASP A 1 129 ? -5.112 11.790 -0.518 1.00 93.50 129 ASP A C 1
ATOM 1053 O O . ASP A 1 129 ? -5.993 12.219 0.233 1.00 93.50 129 ASP A O 1
ATOM 1057 N N . SER A 1 130 ? -3.923 12.378 -0.648 1.00 89.56 130 SER A N 1
ATOM 1058 C CA . SER A 1 130 ? -3.565 13.667 -0.036 1.00 89.56 130 SER A CA 1
ATOM 1059 C C . SER A 1 130 ? -3.312 14.795 -1.049 1.00 89.56 130 SER A C 1
ATOM 1061 O O . SER A 1 130 ? -2.753 15.828 -0.689 1.00 89.56 130 SER A O 1
ATOM 1063 N N . HIS A 1 131 ? -3.738 14.657 -2.313 1.00 86.50 131 HIS A N 1
ATOM 1064 C CA . HIS A 1 131 ? -3.495 15.684 -3.342 1.00 86.50 131 HIS A CA 1
ATOM 1065 C C . HIS A 1 131 ? -3.996 17.090 -2.960 1.00 86.50 131 HIS A C 1
ATOM 1067 O O . HIS A 1 131 ? -3.280 18.073 -3.143 1.00 86.50 131 HIS A O 1
ATOM 1073 N N . ASP A 1 132 ? -5.216 17.188 -2.421 1.00 83.50 132 ASP A N 1
ATOM 1074 C CA . ASP A 1 132 ? -5.875 18.472 -2.130 1.00 83.50 132 ASP A CA 1
ATOM 1075 C C . ASP A 1 132 ? -5.773 18.899 -0.654 1.00 83.50 132 ASP A C 1
ATOM 1077 O O . ASP A 1 132 ? -6.261 19.967 -0.278 1.00 83.50 132 ASP A O 1
ATOM 1081 N N . SER A 1 133 ? -5.170 18.080 0.214 1.00 81.25 133 SER A N 1
ATOM 1082 C CA . SER A 1 133 ? -5.116 18.350 1.653 1.00 81.25 133 SER A CA 1
ATOM 1083 C C . SER A 1 133 ? -3.943 17.667 2.336 1.00 81.25 133 SER A C 1
ATOM 1085 O O . SER A 1 133 ? -3.562 16.564 1.976 1.00 81.25 133 SER A O 1
ATOM 1087 N N . LEU A 1 134 ? -3.459 18.255 3.433 1.00 80.06 134 LEU A N 1
ATOM 1088 C CA . LEU A 1 134 ? -2.491 17.596 4.325 1.00 80.06 134 LEU A CA 1
ATOM 1089 C C . LEU A 1 134 ? -3.036 16.303 4.960 1.00 80.06 134 LEU A C 1
ATOM 1091 O O . LEU A 1 134 ? -2.272 15.500 5.493 1.00 80.06 134 LEU A O 1
ATOM 1095 N N . HIS A 1 135 ? -4.354 16.113 4.929 1.00 87.19 135 HIS A N 1
ATOM 1096 C CA . HIS A 1 135 ? -5.022 14.934 5.451 1.00 87.19 135 HIS A CA 1
ATOM 1097 C C . HIS A 1 135 ? -5.164 13.855 4.373 1.00 87.19 135 HIS A C 1
ATOM 1099 O O . HIS A 1 135 ? -5.405 14.141 3.202 1.00 87.19 135 HIS A O 1
ATOM 1105 N N . LYS A 1 136 ? -5.023 12.595 4.791 1.00 91.88 136 LYS A N 1
ATOM 1106 C CA . LYS A 1 136 ? -5.122 11.411 3.935 1.00 91.88 136 LYS A CA 1
ATOM 1107 C C . LYS A 1 136 ? -6.590 11.026 3.771 1.00 91.88 136 LYS A C 1
ATOM 1109 O O . LYS A 1 136 ? -7.148 10.367 4.645 1.00 91.88 136 LYS A O 1
ATOM 1114 N N . LYS A 1 137 ? -7.241 11.425 2.679 1.00 95.50 137 LYS A N 1
ATOM 1115 C CA . LYS A 1 137 ? -8.635 11.045 2.409 1.00 95.50 137 LYS A CA 1
ATOM 1116 C C . LYS A 1 137 ? -8.715 9.558 2.078 1.00 95.50 137 LYS A C 1
ATOM 1118 O O . LYS A 1 137 ? -8.047 9.096 1.162 1.00 95.50 137 LYS A O 1
ATOM 1123 N N . PHE A 1 138 ? -9.541 8.808 2.797 1.00 96.88 138 PHE A N 1
ATOM 1124 C CA . PHE A 1 138 ? -9.698 7.374 2.575 1.00 96.88 138 PHE A CA 1
ATOM 1125 C C . PHE A 1 138 ? -10.376 7.082 1.225 1.00 96.88 138 PHE A C 1
ATOM 1127 O O . PHE A 1 138 ? -11.447 7.625 0.939 1.00 96.88 138 PHE A O 1
ATOM 1134 N N . ILE A 1 13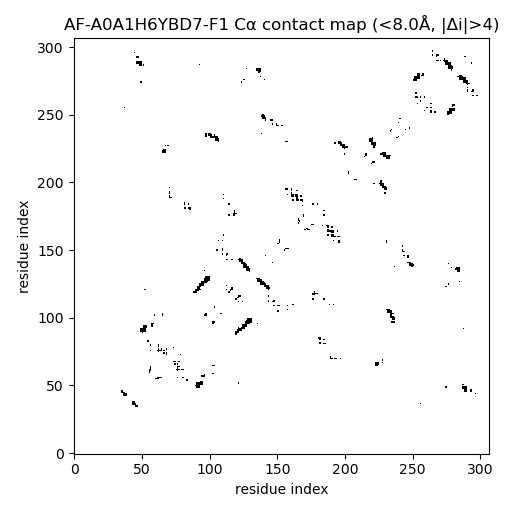9 ? -9.772 6.208 0.415 1.00 96.94 139 ILE A N 1
ATOM 1135 C CA . ILE A 1 139 ? -10.339 5.742 -0.861 1.00 96.94 139 ILE A CA 1
ATOM 1136 C C . ILE A 1 139 ? -10.976 4.363 -0.694 1.00 96.94 139 ILE A C 1
ATOM 1138 O O . ILE A 1 139 ? -12.105 4.146 -1.133 1.00 96.94 139 ILE A O 1
ATOM 1142 N N . GLY A 1 140 ? -10.236 3.428 -0.104 1.00 97.75 140 GLY A N 1
ATOM 1143 C CA . GLY A 1 140 ? -10.628 2.028 -0.004 1.00 97.75 140 GLY A CA 1
ATOM 1144 C C . GLY A 1 140 ? -9.491 1.163 0.523 1.00 97.75 140 GLY A C 1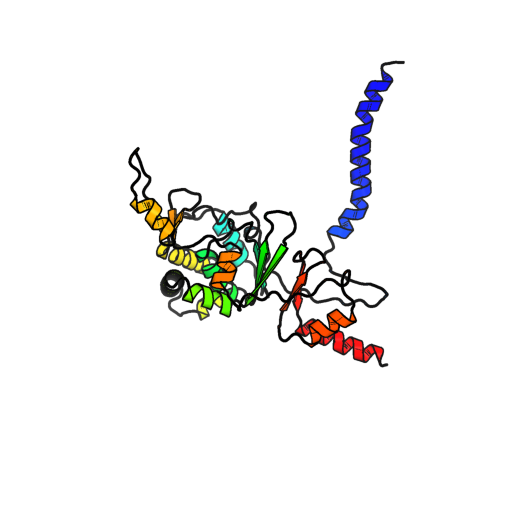
ATOM 1145 O O . GLY A 1 140 ? -8.374 1.638 0.719 1.00 97.75 140 GLY A O 1
ATOM 1146 N N . TYR A 1 141 ? -9.763 -0.116 0.742 1.00 98.19 141 TYR A N 1
ATOM 1147 C CA . TYR A 1 141 ? -8.757 -1.089 1.155 1.00 98.19 141 TYR A CA 1
ATOM 1148 C C . TYR A 1 141 ? -8.979 -2.444 0.485 1.00 98.19 141 TYR A C 1
ATOM 1150 O O . TYR A 1 141 ? -10.075 -2.752 0.022 1.00 98.19 141 TYR A O 1
ATOM 1158 N N . VAL A 1 142 ? -7.928 -3.254 0.420 1.00 98.00 142 VAL A N 1
ATOM 1159 C CA . VAL A 1 142 ? -7.937 -4.583 -0.205 1.00 98.00 142 VAL A CA 1
ATOM 1160 C C . VAL A 1 142 ? -6.980 -5.504 0.546 1.00 98.00 142 VAL A C 1
ATOM 1162 O O . VAL A 1 142 ? -5.984 -5.042 1.107 1.00 98.00 142 VAL A O 1
ATOM 1165 N N . ASP A 1 143 ? -7.249 -6.805 0.571 1.00 97.06 143 ASP A N 1
ATOM 1166 C CA . ASP A 1 143 ? -6.288 -7.761 1.113 1.00 97.06 143 ASP A CA 1
ATOM 1167 C C . ASP A 1 143 ? -5.118 -8.007 0.137 1.00 97.06 143 ASP A C 1
ATOM 1169 O O . ASP A 1 143 ? -5.250 -7.923 -1.088 1.00 97.06 143 ASP A O 1
ATOM 1173 N N . SER A 1 144 ? -3.946 -8.335 0.678 1.00 96.25 144 SER A N 1
ATOM 1174 C CA . SER A 1 144 ? -2.713 -8.544 -0.092 1.00 96.25 144 SER A CA 1
ATOM 1175 C C . SER A 1 144 ? -2.825 -9.647 -1.147 1.00 96.25 144 SER A C 1
ATOM 1177 O O . SER A 1 144 ? -2.158 -9.573 -2.180 1.00 96.25 144 SER A O 1
ATOM 1179 N N . SER A 1 145 ? -3.627 -10.689 -0.895 1.00 95.94 145 SER A N 1
ATOM 1180 C CA . SER A 1 145 ? -3.776 -11.809 -1.827 1.00 95.94 145 SER A CA 1
ATOM 1181 C C . SER A 1 145 ? -4.591 -11.385 -3.043 1.00 95.94 145 SER A C 1
ATOM 1183 O O . SER A 1 145 ? -4.136 -11.577 -4.173 1.00 95.94 145 SER A O 1
ATOM 1185 N N . SER A 1 146 ? -5.744 -10.757 -2.811 1.00 97.50 146 SER A N 1
ATOM 1186 C CA . SER A 1 146 ? -6.605 -10.228 -3.866 1.00 97.50 146 SER A CA 1
ATOM 1187 C C . SER A 1 146 ? -5.887 -9.153 -4.670 1.00 97.50 146 SER A C 1
ATOM 1189 O O . SER A 1 146 ? -5.870 -9.248 -5.892 1.00 97.50 146 SER A O 1
ATOM 1191 N N . LEU A 1 147 ? -5.199 -8.200 -4.026 1.00 97.50 147 LEU A N 1
ATOM 1192 C CA . LEU A 1 147 ? -4.449 -7.161 -4.744 1.00 97.50 147 LEU A CA 1
ATOM 1193 C C . LEU A 1 147 ? -3.403 -7.754 -5.693 1.00 97.50 147 LEU A C 1
ATOM 1195 O O . LEU A 1 147 ? -3.332 -7.375 -6.861 1.00 97.50 147 LEU A O 1
ATOM 1199 N N . ARG A 1 148 ? -2.603 -8.710 -5.207 1.00 96.25 148 ARG A N 1
ATOM 1200 C CA . ARG A 1 148 ? -1.579 -9.365 -6.028 1.00 96.25 148 ARG A CA 1
ATOM 1201 C C . ARG A 1 148 ? -2.201 -10.142 -7.184 1.00 96.25 148 ARG A C 1
ATOM 1203 O O . ARG A 1 148 ? -1.657 -10.109 -8.285 1.00 96.25 148 ARG A O 1
ATOM 1210 N N . MET A 1 149 ? -3.307 -10.841 -6.940 1.00 97.25 149 MET A N 1
ATOM 1211 C CA . MET A 1 149 ? -4.039 -11.574 -7.973 1.00 97.25 149 MET A CA 1
ATOM 1212 C C . MET A 1 149 ? -4.555 -10.618 -9.053 1.00 97.25 149 MET A C 1
ATOM 1214 O O . MET A 1 149 ? -4.198 -10.783 -10.212 1.00 97.25 149 MET A O 1
ATOM 1218 N N . GLN A 1 150 ? -5.267 -9.555 -8.664 1.00 97.94 150 GLN A N 1
ATOM 1219 C CA . GLN A 1 150 ? -5.806 -8.565 -9.602 1.00 97.94 150 GLN A CA 1
ATOM 1220 C C . GLN A 1 150 ? -4.704 -7.876 -10.426 1.00 97.94 150 GLN A C 1
ATOM 1222 O O . GLN A 1 150 ? -4.828 -7.724 -11.641 1.00 97.94 150 GLN A O 1
ATOM 1227 N N . LEU A 1 151 ? -3.582 -7.510 -9.796 1.00 97.25 151 LEU A N 1
ATOM 1228 C CA . LEU A 1 151 ? -2.434 -6.947 -10.512 1.00 97.25 151 LEU A CA 1
ATOM 1229 C C . LEU A 1 151 ? -1.771 -7.962 -11.457 1.00 97.25 151 LEU A C 1
ATOM 1231 O O . LEU A 1 151 ? -1.330 -7.569 -12.533 1.00 97.25 151 LEU A O 1
ATOM 1235 N N . SER A 1 152 ? -1.704 -9.244 -11.085 1.00 96.56 152 SER A N 1
ATOM 1236 C CA . SER A 1 152 ? -1.137 -10.297 -11.945 1.00 96.56 152 SER A CA 1
ATOM 1237 C C . SER A 1 152 ? -2.005 -10.549 -13.172 1.00 96.56 152 SER A C 1
ATOM 1239 O O . SER A 1 152 ? -1.477 -10.663 -14.276 1.00 96.56 152 SER A O 1
ATOM 1241 N N . ASP A 1 153 ? -3.323 -10.602 -12.980 1.00 97.00 153 ASP A N 1
ATOM 1242 C CA . ASP A 1 153 ? -4.290 -10.824 -14.053 1.00 97.00 153 ASP A CA 1
ATOM 1243 C C . ASP A 1 153 ? -4.272 -9.657 -15.046 1.00 97.00 153 ASP A C 1
ATOM 1245 O O . ASP A 1 153 ? -4.294 -9.856 -16.262 1.00 97.00 153 ASP A O 1
ATOM 1249 N N . ARG A 1 154 ? -4.181 -8.424 -14.530 1.00 96.50 154 ARG A N 1
ATOM 1250 C CA . ARG A 1 154 ? -4.168 -7.214 -15.355 1.00 96.50 154 ARG A CA 1
ATOM 1251 C C . ARG A 1 154 ? -2.818 -6.936 -16.016 1.00 96.50 154 ARG A C 1
ATOM 1253 O O . ARG A 1 154 ? -2.792 -6.393 -17.120 1.00 96.50 154 ARG A O 1
ATOM 1260 N N . PHE A 1 155 ? -1.714 -7.296 -15.364 1.00 96.50 155 PHE A N 1
ATOM 1261 C CA . PHE A 1 155 ? -0.352 -7.050 -15.843 1.00 96.50 155 PHE A CA 1
ATOM 1262 C C . PHE A 1 155 ? 0.511 -8.327 -15.771 1.00 96.50 155 PHE A C 1
ATOM 1264 O O . PHE A 1 155 ? 1.411 -8.430 -14.926 1.00 96.50 155 PHE A O 1
ATOM 1271 N N . PRO A 1 156 ? 0.289 -9.304 -16.671 1.00 97.19 156 PRO A N 1
ATOM 1272 C CA . PRO A 1 156 ? 0.992 -10.588 -16.641 1.00 97.19 156 PRO A CA 1
ATOM 1273 C C . PRO A 1 156 ? 2.519 -10.467 -16.718 1.00 97.19 156 PRO A C 1
ATOM 1275 O O . PRO A 1 156 ? 3.247 -11.309 -16.188 1.00 97.19 156 PRO A O 1
ATOM 1278 N N . GLU A 1 157 ? 3.035 -9.411 -17.352 1.00 96.62 157 GLU A N 1
ATOM 1279 C CA . GLU A 1 157 ? 4.471 -9.159 -17.450 1.00 96.62 157 GLU A CA 1
ATOM 1280 C C . GLU A 1 157 ? 5.115 -8.891 -16.088 1.00 96.62 157 GLU A C 1
ATOM 1282 O O . GLU A 1 157 ? 6.259 -9.300 -15.889 1.00 96.62 157 GLU A O 1
ATOM 1287 N N . LEU A 1 158 ? 4.389 -8.268 -15.149 1.00 97.06 158 LEU A N 1
ATOM 1288 C CA . LEU A 1 158 ? 4.871 -8.051 -13.783 1.00 97.06 158 LEU A CA 1
ATOM 1289 C C . LEU A 1 158 ? 4.998 -9.383 -13.044 1.00 97.06 158 LEU A C 1
ATOM 1291 O O . LEU A 1 158 ? 6.008 -9.644 -12.391 1.00 97.06 158 LEU A O 1
ATOM 1295 N N . CYS A 1 159 ? 3.994 -10.251 -13.189 1.00 97.31 159 CYS A N 1
ATOM 1296 C CA . CYS A 1 159 ? 4.011 -11.580 -12.591 1.00 97.31 159 CYS A CA 1
ATOM 1297 C C . CYS A 1 159 ? 5.193 -12.403 -13.113 1.00 97.31 159 CYS A C 1
ATOM 1299 O O . CYS A 1 159 ? 5.992 -12.908 -12.324 1.00 97.31 159 CYS A O 1
ATOM 1301 N N . ARG A 1 160 ? 5.372 -12.435 -14.439 1.00 97.75 160 ARG A N 1
ATOM 1302 C CA . ARG A 1 160 ? 6.503 -13.108 -15.086 1.00 97.75 160 ARG A CA 1
ATOM 1303 C C . ARG A 1 160 ? 7.852 -12.566 -14.607 1.00 97.75 160 ARG A C 1
ATOM 1305 O O . ARG A 1 160 ? 8.691 -13.355 -14.182 1.00 97.75 160 ARG A O 1
ATOM 1312 N N . ALA A 1 161 ? 8.052 -11.246 -14.636 1.00 97.62 161 ALA A N 1
ATOM 1313 C CA . ALA A 1 161 ? 9.310 -10.634 -14.208 1.00 97.62 161 ALA A CA 1
ATOM 1314 C C . ALA A 1 161 ? 9.621 -10.936 -12.735 1.00 97.62 161 ALA A C 1
ATOM 1316 O O . ALA A 1 161 ? 10.772 -11.177 -12.376 1.00 97.62 161 ALA A O 1
ATOM 1317 N N . TYR A 1 162 ? 8.598 -10.977 -11.876 1.00 96.88 162 TYR A N 1
ATOM 1318 C CA . TYR A 1 162 ? 8.770 -11.359 -10.479 1.00 96.88 162 TYR A CA 1
ATOM 1319 C C . TYR A 1 162 ? 9.148 -12.829 -10.320 1.00 96.88 162 TYR A C 1
ATOM 1321 O O . TYR A 1 162 ? 10.049 -13.130 -9.546 1.00 96.88 162 TYR A O 1
ATOM 1329 N N . SER A 1 163 ? 8.504 -13.745 -11.046 1.00 96.19 163 SER A N 1
ATOM 1330 C CA . SER A 1 163 ? 8.856 -15.168 -11.004 1.00 96.19 163 SER A CA 1
ATOM 1331 C C . SER A 1 163 ? 10.291 -15.414 -11.468 1.00 96.19 163 SER A C 1
ATOM 1333 O O . SER A 1 163 ? 11.019 -16.162 -10.819 1.00 96.19 163 SER A O 1
ATOM 1335 N N . GLU A 1 164 ? 10.726 -14.758 -12.544 1.00 97.25 164 GLU A N 1
ATOM 1336 C CA . GLU A 1 164 ? 12.109 -14.830 -13.029 1.00 97.25 164 GLU A CA 1
ATOM 1337 C C . GLU A 1 164 ? 13.098 -14.275 -11.996 1.00 97.25 164 GLU A C 1
ATOM 1339 O O . GLU A 1 164 ? 14.117 -14.904 -11.705 1.00 97.25 164 GLU A O 1
ATOM 1344 N N . ALA A 1 165 ? 12.772 -13.134 -11.384 1.00 96.25 165 ALA A N 1
ATOM 1345 C CA . ALA A 1 165 ? 13.587 -12.535 -10.335 1.00 96.25 165 ALA A CA 1
ATOM 1346 C C . ALA A 1 165 ? 13.668 -13.418 -9.082 1.00 96.25 165 ALA A C 1
ATOM 1348 O O . ALA A 1 165 ? 14.741 -13.587 -8.504 1.00 96.25 165 ALA A O 1
ATOM 1349 N N . LEU A 1 166 ? 12.547 -14.025 -8.688 1.00 95.38 166 LEU A N 1
ATOM 1350 C CA . LEU A 1 166 ? 12.481 -14.935 -7.554 1.00 95.38 166 LEU A CA 1
ATOM 1351 C C . LEU A 1 166 ? 13.325 -16.182 -7.805 1.00 95.38 166 LEU A C 1
ATOM 1353 O O . LEU A 1 166 ? 14.087 -16.563 -6.929 1.00 95.38 166 LEU A O 1
ATOM 1357 N N . LEU A 1 167 ? 13.245 -16.788 -8.991 1.00 95.75 167 LEU A N 1
ATOM 1358 C CA . LEU A 1 167 ? 14.066 -17.950 -9.339 1.00 95.75 167 LEU A CA 1
ATOM 1359 C C . LEU A 1 167 ? 15.564 -17.620 -9.351 1.00 95.75 167 LEU A C 1
ATOM 1361 O O . LEU A 1 167 ? 16.373 -18.449 -8.938 1.00 95.75 167 LEU A O 1
ATOM 1365 N N . ALA A 1 168 ? 15.933 -16.416 -9.795 1.00 95.75 168 ALA A N 1
ATOM 1366 C CA . ALA A 1 168 ? 17.324 -15.974 -9.829 1.00 95.75 168 ALA A CA 1
ATOM 1367 C C . ALA A 1 168 ? 17.921 -15.765 -8.426 1.00 95.75 168 ALA A C 1
ATOM 1369 O O . ALA A 1 168 ? 19.087 -16.083 -8.202 1.00 95.75 168 ALA A O 1
ATOM 1370 N N . VAL A 1 169 ? 17.135 -15.237 -7.483 1.00 94.38 169 VAL A N 1
ATOM 1371 C CA . VAL A 1 169 ? 17.620 -14.838 -6.146 1.00 94.38 169 VAL A CA 1
ATOM 1372 C C . VAL A 1 169 ? 17.325 -15.889 -5.071 1.00 94.38 169 VAL A C 1
ATOM 1374 O O . VAL A 1 169 ? 18.097 -16.070 -4.128 1.00 94.38 169 VAL A O 1
ATOM 1377 N N . CYS A 1 170 ? 16.213 -16.604 -5.216 1.00 92.88 170 CYS A N 1
ATOM 1378 C CA . CYS A 1 170 ? 15.666 -17.572 -4.273 1.00 92.88 170 CYS A CA 1
ATOM 1379 C C . CYS A 1 170 ? 15.259 -18.862 -5.015 1.00 92.88 170 CYS A C 1
ATOM 1381 O O . CYS A 1 170 ? 14.065 -19.143 -5.148 1.00 92.88 170 CYS A O 1
ATOM 1383 N N . PRO A 1 171 ? 16.216 -19.691 -5.475 1.00 90.06 171 PRO A N 1
ATOM 1384 C CA . PRO A 1 171 ? 15.910 -20.904 -6.244 1.00 90.06 171 PRO A CA 1
ATOM 1385 C C . PRO A 1 171 ? 15.085 -21.938 -5.453 1.00 90.06 171 PRO A C 1
ATOM 1387 O O . PRO A 1 171 ? 14.408 -22.774 -6.041 1.00 90.06 171 PRO A O 1
ATOM 1390 N N . GLU A 1 172 ? 15.102 -21.857 -4.120 1.00 87.75 172 GLU A N 1
ATOM 1391 C CA . GLU A 1 172 ? 14.298 -22.681 -3.204 1.00 87.75 172 GLU A CA 1
ATOM 1392 C C . GLU A 1 172 ? 12.826 -22.226 -3.098 1.00 87.75 172 GLU A C 1
ATOM 1394 O O . GLU A 1 172 ? 12.018 -22.862 -2.420 1.00 87.75 172 GLU A O 1
ATOM 1399 N N . GLY A 1 173 ? 12.460 -21.126 -3.765 1.00 81.25 173 GLY A N 1
ATOM 1400 C CA . GLY A 1 173 ? 11.104 -20.592 -3.824 1.00 81.25 173 GLY A CA 1
ATOM 1401 C C . GLY A 1 173 ? 10.734 -19.642 -2.680 1.00 81.25 173 GLY A C 1
ATOM 1402 O O . GLY A 1 173 ? 11.576 -19.042 -2.008 1.00 81.25 173 GLY A O 1
ATOM 1403 N N . ASP A 1 174 ? 9.424 -19.492 -2.468 1.00 77.00 174 ASP A N 1
ATOM 1404 C CA . ASP A 1 174 ? 8.822 -18.445 -1.630 1.00 77.00 174 ASP A CA 1
ATOM 1405 C C . ASP A 1 174 ? 9.177 -18.512 -0.142 1.00 77.00 174 ASP A C 1
ATOM 1407 O O . ASP A 1 174 ? 9.171 -17.483 0.539 1.00 77.00 174 ASP A O 1
ATOM 1411 N N . THR A 1 175 ? 9.507 -19.695 0.378 1.00 80.25 175 THR A N 1
ATOM 1412 C CA . THR A 1 175 ? 9.897 -19.862 1.786 1.00 80.25 175 THR A CA 1
ATOM 1413 C C . THR A 1 175 ? 11.144 -19.036 2.119 1.00 80.25 175 THR A C 1
ATOM 1415 O O . THR A 1 175 ? 11.284 -18.573 3.251 1.00 80.25 175 THR A O 1
ATOM 1418 N N . CYS A 1 176 ? 11.991 -18.757 1.120 1.00 83.88 176 CYS A N 1
ATOM 1419 C CA . CYS A 1 176 ? 13.185 -17.930 1.267 1.00 83.88 176 CYS A CA 1
ATOM 1420 C C . CYS A 1 176 ? 12.858 -16.476 1.655 1.00 83.88 176 CYS A C 1
ATOM 1422 O O . CYS A 1 176 ? 13.626 -15.858 2.385 1.00 83.88 176 CYS A O 1
ATOM 1424 N N . LEU A 1 177 ? 11.705 -15.930 1.238 1.00 85.50 177 LEU A N 1
ATOM 1425 C CA . LEU A 1 177 ? 11.369 -14.516 1.465 1.00 85.50 177 LEU A CA 1
ATOM 1426 C C . LEU A 1 177 ? 11.016 -14.182 2.910 1.00 85.50 177 LEU A C 1
ATOM 1428 O O . LEU A 1 177 ? 11.263 -13.065 3.353 1.00 85.50 177 LEU A O 1
ATOM 1432 N N . LYS A 1 178 ? 10.486 -15.145 3.667 1.00 85.44 178 LYS A N 1
ATOM 1433 C CA . LYS A 1 178 ? 10.205 -14.955 5.100 1.00 85.44 178 LYS A CA 1
ATOM 1434 C C . LYS A 1 178 ? 11.478 -14.754 5.924 1.00 85.44 178 LYS A C 1
ATOM 1436 O O . LYS A 1 178 ? 11.419 -14.192 7.009 1.00 85.44 178 LYS A O 1
ATOM 1441 N N . GLN A 1 179 ? 12.602 -15.248 5.412 1.00 86.44 179 GLN A N 1
ATOM 1442 C CA . GLN A 1 179 ? 13.919 -15.204 6.047 1.00 86.44 179 GLN A CA 1
ATOM 1443 C C . GLN A 1 179 ? 14.913 -14.380 5.218 1.00 86.44 179 GLN A C 1
ATOM 1445 O O . GLN A 1 179 ? 16.118 -14.443 5.457 1.00 86.44 179 GLN A O 1
ATOM 1450 N N . ALA A 1 180 ? 14.431 -13.658 4.203 1.00 86.12 180 ALA A N 1
ATOM 1451 C CA . ALA A 1 180 ? 15.291 -12.875 3.340 1.00 86.12 180 ALA A CA 1
ATOM 1452 C C . ALA A 1 180 ? 15.824 -11.673 4.118 1.00 86.12 180 ALA A C 1
ATOM 1454 O O . ALA A 1 180 ? 15.065 -10.916 4.724 1.00 86.12 180 ALA A O 1
ATOM 1455 N N . ASP A 1 181 ? 17.140 -11.507 4.078 1.00 87.81 181 ASP A N 1
ATOM 1456 C CA . ASP A 1 181 ? 17.776 -10.278 4.514 1.00 87.81 181 ASP A CA 1
ATOM 1457 C C . ASP A 1 181 ? 17.517 -9.147 3.503 1.00 87.81 181 ASP A C 1
ATOM 1459 O O . ASP A 1 181 ? 17.023 -9.346 2.385 1.00 87.81 181 ASP A O 1
ATOM 1463 N N . SER A 1 182 ? 17.870 -7.929 3.909 1.00 84.88 182 SER A N 1
ATOM 1464 C CA . SER A 1 182 ? 17.739 -6.726 3.082 1.00 84.88 182 SER A CA 1
ATOM 1465 C C . SER A 1 182 ? 18.476 -6.855 1.738 1.00 84.88 182 SER A C 1
ATOM 1467 O O . SER A 1 182 ? 18.002 -6.377 0.704 1.00 84.88 182 SER A O 1
ATOM 1469 N N . TRP A 1 183 ? 19.595 -7.587 1.707 1.00 87.38 183 TRP A N 1
ATOM 1470 C CA . TRP A 1 183 ? 20.365 -7.832 0.489 1.00 87.38 183 TRP A CA 1
ATOM 1471 C C . TRP A 1 183 ? 19.608 -8.698 -0.525 1.00 87.38 183 TRP A C 1
ATOM 1473 O O . TRP A 1 183 ? 19.506 -8.324 -1.693 1.00 87.38 183 TRP A O 1
ATOM 1483 N N . LYS A 1 184 ? 19.026 -9.825 -0.104 1.00 90.38 184 LYS A N 1
ATOM 1484 C CA . LYS A 1 184 ? 18.205 -10.676 -0.979 1.00 90.38 184 LYS A CA 1
ATOM 1485 C C . LYS A 1 184 ? 16.984 -9.931 -1.502 1.00 90.38 184 LYS A C 1
ATOM 1487 O O . LYS A 1 184 ? 16.671 -10.036 -2.685 1.00 90.38 184 LYS A O 1
ATOM 1492 N N . ILE A 1 185 ? 16.322 -9.143 -0.655 1.00 89.56 185 ILE A N 1
ATOM 1493 C CA . ILE A 1 185 ? 15.199 -8.294 -1.082 1.00 89.56 185 ILE A CA 1
ATOM 1494 C C . ILE A 1 185 ? 15.669 -7.281 -2.135 1.00 89.56 185 ILE A C 1
ATOM 1496 O O . ILE A 1 185 ? 15.011 -7.109 -3.161 1.00 89.56 185 ILE A O 1
ATOM 1500 N N . THR A 1 186 ? 16.842 -6.676 -1.936 1.00 87.12 186 THR A N 1
ATOM 1501 C CA . THR A 1 186 ? 17.459 -5.760 -2.904 1.00 87.12 186 THR A CA 1
ATOM 1502 C C . THR A 1 186 ? 17.703 -6.439 -4.247 1.00 87.12 186 THR A C 1
ATOM 1504 O O . THR A 1 186 ? 17.246 -5.939 -5.273 1.00 87.12 186 THR A O 1
ATOM 1507 N N . GLN A 1 187 ? 18.359 -7.601 -4.251 1.00 90.62 187 GLN A N 1
ATOM 1508 C CA . GLN A 1 187 ? 18.613 -8.380 -5.465 1.00 90.62 187 GLN A CA 1
ATOM 1509 C C . GLN A 1 187 ? 17.309 -8.760 -6.177 1.00 90.62 187 GLN A C 1
ATOM 1511 O O . GLN A 1 187 ? 17.206 -8.659 -7.398 1.00 90.62 187 GLN A O 1
ATOM 1516 N N . LEU A 1 188 ? 16.275 -9.138 -5.425 1.00 92.69 188 LEU A N 1
ATOM 1517 C CA . LEU A 1 188 ? 14.976 -9.475 -5.999 1.00 92.69 188 LEU A CA 1
ATOM 1518 C C . LEU A 1 188 ? 14.354 -8.281 -6.730 1.00 92.69 188 LEU A C 1
ATOM 1520 O O . LEU A 1 188 ? 13.908 -8.421 -7.868 1.00 92.69 188 LEU A O 1
ATOM 1524 N N . VAL A 1 189 ? 14.357 -7.101 -6.105 1.00 91.12 189 VAL A N 1
ATOM 1525 C CA . VAL A 1 189 ? 13.852 -5.871 -6.730 1.00 91.12 189 VAL A CA 1
ATOM 1526 C C . VAL A 1 189 ? 14.691 -5.500 -7.958 1.00 91.12 189 VAL A C 1
ATOM 1528 O O . VAL A 1 189 ? 14.119 -5.140 -8.983 1.00 91.12 189 VAL A O 1
ATOM 1531 N N . GLN A 1 190 ? 16.020 -5.651 -7.909 1.00 89.62 190 GLN A N 1
ATOM 1532 C CA . GLN A 1 190 ? 16.911 -5.422 -9.060 1.00 89.62 190 GLN A CA 1
ATOM 1533 C C . GLN A 1 190 ? 16.536 -6.285 -10.257 1.00 89.62 190 GLN A C 1
ATOM 1535 O O . GLN A 1 190 ? 16.326 -5.777 -11.361 1.00 89.62 190 GLN A O 1
ATOM 1540 N N . HIS A 1 191 ? 16.448 -7.594 -10.033 1.00 94.06 191 HIS A N 1
ATOM 1541 C CA . HIS A 1 191 ? 16.116 -8.548 -11.078 1.00 94.06 191 HIS A CA 1
ATOM 1542 C C . HIS A 1 191 ? 14.710 -8.304 -11.634 1.00 94.06 191 HIS A C 1
ATOM 1544 O O . HIS A 1 191 ? 14.523 -8.366 -12.848 1.00 94.06 191 HIS A O 1
ATOM 1550 N N . PHE A 1 192 ? 13.750 -7.955 -10.772 1.00 95.12 192 PHE A N 1
ATOM 1551 C CA . PHE A 1 192 ? 12.399 -7.590 -11.185 1.00 95.12 192 PHE A CA 1
ATOM 1552 C C . PHE A 1 192 ? 12.402 -6.354 -12.093 1.00 95.12 192 PHE A C 1
ATOM 1554 O O . PHE A 1 192 ? 11.899 -6.421 -13.213 1.00 95.12 192 PHE A O 1
ATOM 1561 N N . LEU A 1 193 ? 13.020 -5.251 -11.650 1.00 93.38 193 LEU A N 1
ATOM 1562 C CA . LEU A 1 193 ? 13.089 -4.003 -12.417 1.00 93.38 193 LEU A CA 1
ATOM 1563 C C . LEU A 1 193 ? 13.809 -4.203 -13.751 1.00 93.38 193 LEU A C 1
ATOM 1565 O O . LEU A 1 193 ? 13.339 -3.720 -14.775 1.00 93.38 193 LEU A O 1
ATOM 1569 N N . LYS A 1 194 ? 14.892 -4.987 -13.776 1.00 93.81 194 LYS A N 1
ATOM 1570 C CA . LYS A 1 194 ? 15.600 -5.341 -15.013 1.00 93.81 194 LYS A CA 1
ATOM 1571 C C . LYS A 1 194 ? 14.695 -6.039 -16.038 1.00 93.81 194 LYS A C 1
ATOM 1573 O O . LYS A 1 194 ? 14.894 -5.851 -17.233 1.00 93.81 194 LYS A O 1
ATOM 1578 N N . GLY A 1 195 ? 13.715 -6.825 -15.590 1.00 95.50 195 GLY A N 1
ATOM 1579 C CA . GLY A 1 195 ? 12.758 -7.507 -16.467 1.00 95.50 195 GLY A CA 1
ATOM 1580 C C . GLY A 1 195 ? 11.666 -6.599 -17.043 1.00 95.50 195 GLY A C 1
ATOM 1581 O O . GLY A 1 195 ? 11.035 -6.965 -18.035 1.00 95.50 195 GLY A O 1
ATOM 1582 N N . ILE A 1 196 ? 11.437 -5.424 -16.446 1.00 95.56 196 ILE A N 1
ATOM 1583 C CA . ILE A 1 196 ? 10.337 -4.518 -16.819 1.00 95.56 196 ILE A CA 1
ATOM 1584 C C . ILE A 1 196 ? 10.789 -3.114 -17.223 1.00 95.56 196 ILE A C 1
ATOM 1586 O O . ILE A 1 196 ? 9.949 -2.316 -17.628 1.00 95.56 196 ILE A O 1
ATOM 1590 N N . GLN A 1 197 ? 12.076 -2.790 -17.114 1.00 94.38 197 GLN A N 1
ATOM 1591 C CA . GLN A 1 197 ? 12.634 -1.500 -17.508 1.00 94.38 197 GLN A CA 1
ATOM 1592 C C . GLN A 1 197 ? 13.458 -1.612 -18.789 1.00 94.38 197 GLN A C 1
ATOM 1594 O O . GLN A 1 197 ? 14.135 -2.610 -19.035 1.00 94.38 197 GLN A O 1
ATOM 1599 N N . LYS A 1 198 ? 13.439 -0.549 -19.592 1.00 92.75 198 LYS A N 1
ATOM 1600 C CA . LYS A 1 198 ? 14.317 -0.382 -20.754 1.00 92.75 198 LYS A CA 1
ATOM 1601 C C . LYS A 1 198 ? 14.686 1.084 -20.946 1.00 92.75 198 LYS A C 1
ATOM 1603 O O . LYS A 1 198 ? 13.986 1.977 -20.475 1.00 92.75 198 LYS A O 1
ATOM 1608 N N . GLU A 1 199 ? 15.780 1.323 -21.653 1.00 90.75 199 GLU A N 1
ATOM 1609 C CA . GLU A 1 199 ? 16.211 2.677 -21.985 1.00 90.75 199 GLU A CA 1
ATOM 1610 C C . GLU A 1 199 ? 15.255 3.310 -23.006 1.00 90.75 199 GLU A C 1
ATOM 1612 O O . GLU A 1 199 ? 14.902 2.700 -24.019 1.00 90.75 199 GLU A O 1
ATOM 1617 N N . TYR A 1 200 ? 14.810 4.528 -22.710 1.00 86.00 200 TYR A N 1
ATOM 1618 C CA . TYR A 1 200 ? 14.045 5.362 -23.619 1.00 86.00 200 TYR A CA 1
ATOM 1619 C C . TYR A 1 200 ? 15.018 6.027 -24.596 1.00 86.00 200 TYR A C 1
ATOM 1621 O O . TYR A 1 200 ? 15.919 6.745 -24.147 1.00 86.00 200 TYR A O 1
ATOM 1629 N N . PRO A 1 201 ? 14.877 5.816 -25.915 1.00 82.00 201 PRO A N 1
ATOM 1630 C CA . PRO A 1 201 ? 15.765 6.443 -26.881 1.00 82.00 201 PRO A CA 1
ATOM 1631 C C . PRO A 1 201 ? 15.629 7.966 -26.780 1.00 82.00 201 PRO A C 1
ATOM 1633 O O . PRO A 1 201 ? 14.578 8.531 -27.087 1.00 82.00 201 PRO A O 1
ATOM 1636 N N . GLN A 1 202 ? 16.696 8.642 -26.341 1.00 72.06 202 GLN A N 1
ATOM 1637 C CA . GLN A 1 202 ? 16.746 10.101 -26.338 1.00 72.06 202 GLN A CA 1
ATOM 1638 C C . GLN A 1 202 ? 16.597 10.589 -27.780 1.00 72.06 202 GLN A C 1
ATOM 1640 O O . GLN A 1 202 ? 17.464 10.356 -28.623 1.00 72.06 202 GLN A O 1
ATOM 1645 N N . GLN A 1 203 ? 15.485 11.262 -28.073 1.00 64.25 203 GLN A N 1
ATOM 1646 C CA . GLN A 1 203 ? 15.259 11.897 -29.366 1.00 64.25 203 GLN A CA 1
ATOM 1647 C C . GLN A 1 203 ? 16.218 13.082 -29.520 1.00 64.25 203 GLN A C 1
ATOM 1649 O O . GLN A 1 203 ? 15.895 14.226 -29.212 1.00 64.25 203 GLN A O 1
ATOM 1654 N N . ALA A 1 204 ? 17.428 12.809 -29.997 1.00 48.66 204 ALA A N 1
ATOM 1655 C CA . ALA A 1 204 ? 18.373 13.828 -30.418 1.00 48.66 204 ALA A CA 1
ATOM 1656 C C . ALA A 1 204 ? 17.968 14.358 -31.807 1.00 48.66 204 ALA A C 1
ATOM 1658 O O . ALA A 1 204 ? 18.604 14.044 -32.807 1.00 48.66 204 ALA A O 1
ATOM 1659 N N . GLY A 1 205 ? 16.888 15.142 -31.894 1.00 63.75 205 GLY A N 1
ATOM 1660 C CA . GLY A 1 205 ? 16.636 15.965 -33.082 1.00 63.75 205 GLY A CA 1
ATOM 1661 C C . GLY A 1 205 ? 15.172 16.296 -33.401 1.00 63.75 205 GLY A C 1
ATOM 1662 O O . GLY A 1 205 ? 14.256 15.612 -32.941 1.00 63.75 205 GLY A O 1
ATOM 1663 N N . PRO A 1 206 ? 14.941 17.344 -34.218 1.00 57.03 206 PRO A N 1
ATOM 1664 C CA . PRO A 1 206 ? 13.624 17.725 -34.722 1.00 57.03 206 PRO A CA 1
ATOM 1665 C C . PRO A 1 206 ? 13.142 16.685 -35.746 1.00 57.03 206 PRO A C 1
ATOM 1667 O O . PRO A 1 206 ? 13.335 16.826 -36.950 1.00 57.03 206 PRO A O 1
ATOM 1670 N N . GLY A 1 207 ? 12.566 15.599 -35.236 1.00 64.38 207 GLY A N 1
ATOM 1671 C CA . GLY A 1 207 ? 12.092 14.454 -36.014 1.00 64.38 207 GLY A CA 1
ATOM 1672 C C . GLY A 1 207 ? 11.634 13.309 -35.115 1.00 64.38 207 GLY A C 1
ATOM 1673 O O . GLY A 1 207 ? 11.969 12.161 -35.381 1.00 64.38 207 GLY A O 1
ATOM 1674 N N . ALA A 1 208 ? 10.951 13.644 -34.016 1.00 63.38 208 ALA A N 1
ATOM 1675 C CA . ALA A 1 208 ? 10.488 12.703 -33.005 1.00 63.38 208 ALA A CA 1
ATOM 1676 C C . ALA A 1 208 ? 9.832 11.465 -33.638 1.00 63.38 208 ALA A C 1
ATOM 1678 O O . ALA A 1 208 ? 8.839 11.590 -34.355 1.00 63.38 208 ALA A O 1
ATOM 1679 N N . ASP A 1 209 ? 10.400 10.286 -33.370 1.00 64.12 209 ASP A N 1
ATOM 1680 C CA . ASP A 1 209 ? 9.878 9.001 -33.830 1.00 64.12 209 ASP A CA 1
ATOM 1681 C C . ASP A 1 209 ? 8.438 8.806 -33.307 1.00 64.12 209 ASP A C 1
ATOM 1683 O O . ASP A 1 209 ? 8.241 8.742 -32.085 1.00 64.12 209 ASP A O 1
ATOM 1687 N N . PRO A 1 210 ? 7.428 8.698 -34.195 1.00 64.88 210 PRO A N 1
ATOM 1688 C CA . PRO A 1 210 ? 6.042 8.429 -33.817 1.00 64.88 210 PRO A CA 1
ATOM 1689 C C . PRO A 1 210 ? 5.880 7.161 -32.968 1.00 64.88 210 PRO A C 1
ATOM 1691 O O . PRO A 1 210 ? 4.916 7.046 -32.209 1.00 64.88 210 PRO A O 1
ATOM 1694 N N . HIS A 1 211 ? 6.819 6.212 -33.058 1.00 65.12 211 HIS A N 1
ATOM 1695 C CA . HIS A 1 211 ? 6.780 4.984 -32.272 1.00 65.12 211 HIS A CA 1
ATOM 1696 C C . HIS A 1 211 ? 6.949 5.217 -30.768 1.00 65.12 211 HIS A C 1
ATOM 1698 O O . HIS A 1 211 ? 6.412 4.436 -29.986 1.00 65.12 211 HIS A O 1
ATOM 1704 N N . ALA A 1 212 ? 7.614 6.294 -30.340 1.00 64.81 212 ALA A N 1
ATOM 1705 C CA . ALA A 1 212 ? 7.882 6.541 -28.924 1.00 64.81 212 ALA A CA 1
ATOM 1706 C C . ALA A 1 212 ? 6.608 6.889 -28.126 1.00 64.81 212 ALA A C 1
ATOM 1708 O O . ALA A 1 212 ? 6.389 6.360 -27.036 1.00 64.81 212 ALA A O 1
ATOM 1709 N N . ALA A 1 213 ? 5.710 7.696 -28.702 1.00 69.62 213 ALA A N 1
ATOM 1710 C CA . ALA A 1 213 ? 4.391 7.963 -28.118 1.00 69.62 213 ALA A CA 1
ATOM 1711 C C . ALA A 1 213 ? 3.524 6.690 -28.074 1.00 69.62 213 ALA A C 1
ATOM 1713 O O . ALA A 1 213 ? 2.832 6.429 -27.090 1.00 69.62 213 ALA A O 1
ATOM 1714 N N . GLN A 1 214 ? 3.644 5.845 -29.102 1.00 67.69 214 GLN A N 1
ATOM 1715 C CA . GLN A 1 214 ? 2.928 4.574 -29.194 1.00 67.69 214 GLN A CA 1
ATOM 1716 C C . GLN A 1 214 ? 3.354 3.567 -28.111 1.00 67.69 214 GLN A C 1
ATOM 1718 O O . GLN A 1 214 ? 2.577 2.689 -27.740 1.00 67.69 214 GLN A O 1
ATOM 1723 N N . GLU A 1 215 ? 4.588 3.639 -27.602 1.00 73.19 215 GLU A N 1
ATOM 1724 C CA . GLU A 1 215 ? 5.023 2.772 -26.503 1.00 73.19 215 GLU A CA 1
ATOM 1725 C C . GLU A 1 215 ? 4.362 3.147 -25.176 1.00 73.19 215 GLU A C 1
ATOM 1727 O O . GLU A 1 215 ? 3.950 2.251 -24.439 1.00 73.19 215 GLU A O 1
ATOM 1732 N N . ILE A 1 216 ? 4.182 4.443 -24.907 1.00 79.31 216 ILE A N 1
ATOM 1733 C CA . ILE A 1 216 ? 3.468 4.912 -23.712 1.00 79.31 216 ILE A CA 1
ATOM 1734 C C . ILE A 1 216 ? 2.017 4.415 -23.743 1.00 79.31 216 ILE A C 1
ATOM 1736 O O . ILE A 1 216 ? 1.526 3.832 -22.775 1.00 79.31 216 ILE A O 1
ATOM 1740 N N . GLU A 1 217 ? 1.368 4.509 -24.904 1.00 74.81 217 GLU A N 1
ATOM 1741 C CA . GLU A 1 217 ? 0.022 3.964 -25.133 1.00 74.81 217 GLU A CA 1
ATOM 1742 C C . GLU A 1 217 ? -0.053 2.436 -24.940 1.00 74.81 217 GLU A C 1
ATOM 1744 O O . GLU A 1 217 ? -1.086 1.901 -24.537 1.00 74.81 217 GLU A O 1
ATOM 1749 N N . LYS A 1 218 ? 1.056 1.714 -25.150 1.00 83.81 218 LYS A N 1
ATOM 1750 C CA . LYS A 1 218 ? 1.175 0.259 -24.928 1.00 83.81 218 LYS A CA 1
ATOM 1751 C C . LYS A 1 218 ? 1.488 -0.117 -23.469 1.00 83.81 218 LYS A C 1
ATOM 1753 O O . LYS A 1 218 ? 1.921 -1.246 -23.200 1.00 83.81 218 LYS A O 1
ATOM 1758 N N . GLY A 1 219 ? 1.268 0.792 -22.519 1.00 89.19 219 GLY A N 1
ATOM 1759 C CA . GLY A 1 219 ? 1.420 0.533 -21.084 1.00 89.19 219 GLY A CA 1
ATOM 1760 C C . GLY A 1 219 ? 2.865 0.597 -20.593 1.00 89.19 219 GLY A C 1
ATOM 1761 O O . GLY A 1 219 ? 3.249 -0.194 -19.733 1.00 89.19 219 GLY A O 1
ATOM 1762 N N . TRP A 1 220 ? 3.667 1.488 -21.176 1.00 93.50 220 TRP A N 1
ATOM 1763 C CA . TRP A 1 220 ? 4.964 1.882 -20.632 1.00 93.50 220 TRP A CA 1
ATOM 1764 C C . TRP A 1 220 ? 4.852 3.267 -19.987 1.00 93.50 220 TRP A C 1
ATOM 1766 O O . TRP A 1 220 ? 4.281 4.186 -20.564 1.00 93.50 220 TRP A O 1
ATOM 1776 N N . ALA A 1 221 ? 5.424 3.431 -18.801 1.00 91.19 221 ALA A N 1
ATOM 1777 C CA . ALA A 1 221 ? 5.511 4.703 -18.105 1.00 91.19 221 ALA A CA 1
ATOM 1778 C C . ALA A 1 221 ? 6.924 5.274 -18.260 1.00 91.19 221 ALA A C 1
ATOM 1780 O O . ALA A 1 221 ? 7.908 4.606 -17.936 1.00 91.19 221 ALA A O 1
ATOM 1781 N N . LEU A 1 222 ? 7.023 6.514 -18.741 1.00 89.88 222 LEU A N 1
ATOM 1782 C CA . LEU A 1 222 ? 8.277 7.261 -18.748 1.00 89.88 222 LEU A CA 1
ATOM 1783 C C . LEU A 1 222 ? 8.572 7.766 -17.337 1.00 89.88 222 LEU A C 1
ATOM 1785 O O . LEU A 1 222 ? 7.762 8.478 -16.738 1.00 89.88 222 LEU A O 1
ATOM 1789 N N . LEU A 1 223 ? 9.724 7.369 -16.799 1.00 87.50 223 LEU A N 1
ATOM 1790 C CA . LEU A 1 223 ? 10.146 7.772 -15.465 1.00 87.50 223 LEU A CA 1
ATOM 1791 C C . LEU A 1 223 ? 10.633 9.226 -15.457 1.00 87.50 223 LEU A C 1
ATOM 1793 O O . LEU A 1 223 ? 10.896 9.844 -16.490 1.00 87.50 223 LEU A O 1
ATOM 1797 N N . LYS A 1 224 ? 10.776 9.792 -14.253 1.00 84.50 224 LYS A N 1
ATOM 1798 C CA . LYS A 1 224 ? 11.189 11.193 -14.073 1.00 84.50 224 LYS A CA 1
ATOM 1799 C C . LYS A 1 224 ? 12.561 11.514 -14.668 1.00 84.50 224 LYS A C 1
ATOM 1801 O O . LYS A 1 224 ? 12.803 12.668 -15.005 1.00 84.50 224 LYS A O 1
ATOM 1806 N N . ASP A 1 225 ? 13.428 10.512 -14.809 1.00 82.88 225 ASP A N 1
ATOM 1807 C CA . ASP A 1 225 ? 14.756 10.644 -15.416 1.00 82.88 225 ASP A CA 1
ATOM 1808 C C . ASP A 1 225 ? 14.720 10.892 -16.936 1.00 82.88 225 ASP A C 1
ATOM 1810 O O . ASP A 1 225 ? 15.772 11.124 -17.528 1.00 82.88 225 ASP A O 1
ATOM 1814 N N . GLN A 1 226 ? 13.535 10.828 -17.564 1.00 85.75 226 GLN A N 1
ATOM 1815 C CA . GLN A 1 226 ? 13.308 11.002 -19.005 1.00 85.75 226 GLN A CA 1
ATOM 1816 C C . GLN A 1 226 ? 14.130 10.051 -19.895 1.00 85.75 226 GLN A C 1
ATOM 1818 O O . GLN A 1 226 ? 14.260 10.275 -21.097 1.00 85.75 226 GLN A O 1
ATOM 1823 N N . THR A 1 227 ? 14.707 8.998 -19.316 1.00 87.81 227 THR A N 1
ATOM 1824 C CA . THR A 1 227 ? 15.607 8.062 -20.008 1.00 87.81 227 THR A CA 1
ATOM 1825 C C . THR A 1 227 ? 15.264 6.610 -19.739 1.00 87.81 227 THR A C 1
ATOM 1827 O O . THR A 1 227 ? 15.780 5.737 -20.428 1.00 87.81 227 THR A O 1
ATOM 1830 N N . THR A 1 228 ? 14.371 6.331 -18.795 1.00 88.94 228 THR A N 1
ATOM 1831 C CA . THR A 1 228 ? 13.937 4.976 -18.474 1.00 88.94 228 THR A CA 1
ATOM 1832 C C . THR A 1 228 ? 12.437 4.842 -18.711 1.00 88.94 228 THR A C 1
ATOM 1834 O O . THR A 1 228 ? 11.635 5.613 -18.181 1.00 88.94 228 THR A O 1
ATOM 1837 N N . LEU A 1 229 ? 12.053 3.838 -19.498 1.00 92.19 229 LEU A N 1
ATOM 1838 C CA . LEU A 1 229 ? 10.681 3.347 -19.573 1.00 92.19 229 LEU A CA 1
ATOM 1839 C C . LEU A 1 229 ? 10.519 2.160 -18.627 1.00 92.19 229 LEU A C 1
ATOM 1841 O O . LEU A 1 229 ? 11.346 1.250 -18.626 1.00 92.19 229 LEU A O 1
ATOM 1845 N N . GLU A 1 230 ? 9.419 2.130 -17.886 1.00 93.62 230 GLU A N 1
ATOM 1846 C CA . GLU A 1 230 ? 9.023 1.009 -17.034 1.00 93.62 230 GLU A CA 1
ATOM 1847 C C . GLU A 1 230 ? 7.675 0.454 -17.504 1.00 93.62 230 GLU A C 1
ATOM 1849 O O . GLU A 1 230 ? 6.748 1.217 -17.771 1.00 93.62 230 GLU A O 1
ATOM 1854 N N . LYS A 1 231 ? 7.544 -0.868 -17.644 1.00 95.19 231 LYS A N 1
ATOM 1855 C CA . LYS A 1 231 ? 6.293 -1.522 -18.048 1.00 95.19 231 LYS A CA 1
ATOM 1856 C C . LYS A 1 231 ? 5.293 -1.451 -16.892 1.00 95.19 231 LYS A C 1
ATOM 1858 O O . LYS A 1 231 ? 5.229 -2.344 -16.052 1.00 95.19 231 LYS A O 1
ATOM 1863 N N . ALA A 1 232 ? 4.557 -0.349 -16.827 1.00 94.75 232 ALA A N 1
ATOM 1864 C CA . ALA A 1 232 ? 3.652 -0.006 -15.743 1.00 94.75 232 ALA A CA 1
ATOM 1865 C C . ALA A 1 232 ? 2.662 1.080 -16.179 1.00 94.75 232 ALA A C 1
ATOM 1867 O O . ALA A 1 232 ? 2.800 1.695 -17.238 1.00 94.75 232 ALA A O 1
ATOM 1868 N N . ARG A 1 233 ? 1.687 1.353 -15.314 1.00 93.94 233 ARG A N 1
ATOM 1869 C CA . ARG A 1 233 ? 0.820 2.530 -15.394 1.00 93.94 233 ARG A CA 1
ATOM 1870 C C . ARG A 1 233 ? 0.899 3.318 -14.101 1.00 93.94 233 ARG A C 1
ATOM 1872 O O . ARG A 1 233 ? 1.158 2.740 -13.044 1.00 93.94 233 ARG A O 1
ATOM 1879 N N . PHE A 1 234 ? 0.666 4.621 -14.198 1.00 91.38 234 PHE A N 1
ATOM 1880 C CA . PHE A 1 234 ? 0.426 5.435 -13.018 1.00 91.38 234 PHE A CA 1
ATOM 1881 C C . PHE A 1 234 ? -0.902 5.032 -12.382 1.00 91.38 234 PHE A C 1
ATOM 1883 O O . PHE A 1 234 ? -1.897 4.834 -13.074 1.00 91.38 234 PHE A O 1
ATOM 1890 N N . LEU A 1 235 ? -0.880 4.855 -11.068 1.00 92.69 235 LEU A N 1
ATOM 1891 C CA . LEU A 1 235 ? -2.020 4.401 -10.297 1.00 92.69 235 LEU A CA 1
ATOM 1892 C C . LEU A 1 235 ? -2.793 5.609 -9.777 1.00 92.69 235 LEU A C 1
ATOM 1894 O O . LEU A 1 235 ? -2.378 6.235 -8.802 1.00 92.69 235 LEU A O 1
ATOM 1898 N N . ASP A 1 236 ? -3.921 5.903 -10.413 1.00 94.06 236 ASP A N 1
ATOM 1899 C CA . ASP A 1 236 ? -4.926 6.837 -9.914 1.00 94.06 236 ASP A CA 1
ATOM 1900 C C . ASP A 1 236 ? -6.139 6.095 -9.324 1.00 94.06 236 ASP A C 1
ATOM 1902 O O . ASP A 1 236 ? -6.182 4.864 -9.283 1.00 94.06 236 ASP A O 1
ATOM 1906 N N . ILE A 1 237 ? -7.128 6.841 -8.823 1.00 95.25 237 ILE A N 1
ATOM 1907 C CA . ILE A 1 237 ? -8.340 6.260 -8.224 1.00 95.25 237 ILE A CA 1
ATOM 1908 C C . ILE A 1 237 ? -9.135 5.431 -9.250 1.00 95.25 237 ILE A C 1
ATOM 1910 O O . ILE A 1 237 ? -9.745 4.426 -8.883 1.00 95.25 237 ILE A O 1
ATOM 1914 N N . ASN A 1 238 ? -9.151 5.838 -10.521 1.00 95.88 238 ASN A N 1
ATOM 1915 C CA . ASN A 1 238 ? -9.896 5.149 -11.572 1.00 95.88 238 ASN A CA 1
ATOM 1916 C C . ASN A 1 238 ? -9.194 3.854 -11.979 1.00 95.88 238 ASN A C 1
ATOM 1918 O O . ASN A 1 238 ? -9.844 2.816 -12.018 1.00 95.88 238 ASN A O 1
ATOM 1922 N N . GLU A 1 239 ? -7.881 3.893 -12.201 1.00 95.00 239 GLU A N 1
ATOM 1923 C CA . GLU A 1 239 ? -7.067 2.713 -12.493 1.00 95.00 239 GLU A CA 1
ATOM 1924 C C . GLU A 1 239 ? -7.107 1.740 -11.305 1.00 95.00 239 GLU A C 1
ATOM 1926 O O . GLU A 1 239 ? -7.264 0.540 -11.500 1.00 95.00 239 GLU A O 1
ATOM 1931 N N . LEU A 1 240 ? -7.067 2.235 -10.060 1.00 95.88 240 LEU A N 1
ATOM 1932 C CA . LEU A 1 240 ? -7.219 1.395 -8.869 1.00 95.88 240 LEU A CA 1
ATOM 1933 C C . LEU A 1 240 ? -8.571 0.667 -8.847 1.00 95.88 240 LEU A C 1
ATOM 1935 O O . LEU A 1 240 ? -8.617 -0.528 -8.554 1.00 95.88 240 LEU A O 1
ATOM 1939 N N . ARG A 1 241 ? -9.664 1.369 -9.166 1.00 96.25 241 ARG A N 1
ATOM 1940 C CA . ARG A 1 241 ? -11.007 0.776 -9.269 1.00 96.25 241 ARG A CA 1
ATOM 1941 C C . ARG A 1 241 ? -11.132 -0.174 -10.451 1.00 96.25 241 ARG A C 1
ATOM 1943 O O . ARG A 1 241 ? -11.822 -1.176 -10.326 1.00 96.25 241 ARG A O 1
ATOM 1950 N N . GLU A 1 242 ? -10.474 0.109 -11.570 1.00 96.44 242 GLU A N 1
ATOM 1951 C CA . GLU A 1 242 ? -10.458 -0.788 -12.725 1.00 96.44 242 GLU A CA 1
ATOM 1952 C C . GLU A 1 242 ? -9.704 -2.084 -12.407 1.00 96.44 242 GLU A C 1
ATOM 1954 O O . GLU A 1 242 ? -10.186 -3.165 -12.733 1.00 96.44 242 GLU A O 1
ATOM 1959 N N . ILE A 1 243 ? -8.551 -1.985 -11.739 1.00 96.31 243 ILE A N 1
ATOM 1960 C CA . ILE A 1 243 ? -7.745 -3.140 -11.332 1.00 96.31 243 ILE A CA 1
ATOM 1961 C C . ILE A 1 243 ? -8.477 -3.954 -10.266 1.00 96.31 243 ILE A C 1
ATOM 1963 O O . ILE A 1 243 ? -8.575 -5.168 -10.388 1.00 96.31 243 ILE A O 1
ATOM 1967 N N . CYS A 1 244 ? -8.953 -3.309 -9.199 1.00 96.75 244 CYS A N 1
ATOM 1968 C CA . CYS A 1 244 ? -9.492 -4.025 -8.045 1.00 96.75 244 CYS A CA 1
ATOM 1969 C C . CYS A 1 244 ? -10.976 -4.377 -8.192 1.00 96.75 244 CYS A C 1
ATOM 1971 O O . CYS A 1 244 ? -11.431 -5.309 -7.539 1.00 96.75 244 CYS A O 1
ATOM 1973 N N . GLY A 1 245 ? -11.746 -3.657 -9.009 1.00 95.81 245 GLY A N 1
ATOM 1974 C CA . GLY A 1 245 ? -13.175 -3.902 -9.205 1.00 95.81 245 GLY A CA 1
ATOM 1975 C C . GLY A 1 245 ? -13.948 -3.950 -7.886 1.00 95.81 245 GLY A C 1
ATOM 1976 O O . GLY A 1 245 ? -13.946 -2.999 -7.112 1.00 95.81 245 GLY A O 1
ATOM 1977 N N . GLU A 1 246 ? -14.593 -5.081 -7.617 1.00 96.19 246 GLU A N 1
ATOM 1978 C CA . GLU A 1 246 ? -15.357 -5.318 -6.383 1.00 96.19 246 GLU A CA 1
ATOM 1979 C C . GLU A 1 246 ? -14.475 -5.692 -5.176 1.00 96.19 246 GLU A C 1
ATOM 1981 O O . GLU A 1 246 ? -14.952 -5.725 -4.043 1.00 96.19 246 GLU A O 1
ATOM 1986 N N . TRP A 1 247 ? -13.182 -5.959 -5.391 1.00 96.94 247 TRP A N 1
ATOM 1987 C CA . TRP A 1 247 ? -12.242 -6.328 -4.328 1.00 96.94 247 TRP A CA 1
ATOM 1988 C C . TRP A 1 247 ? -11.754 -5.130 -3.517 1.00 96.94 247 TRP A C 1
ATOM 1990 O O . TRP A 1 247 ? -11.277 -5.315 -2.396 1.00 96.94 247 TRP A O 1
ATOM 2000 N N . ILE A 1 248 ? -11.868 -3.906 -4.050 1.00 97.19 248 ILE A N 1
ATOM 2001 C CA . ILE A 1 248 ? -11.621 -2.708 -3.248 1.00 97.19 248 ILE A CA 1
ATOM 2002 C C . ILE A 1 248 ? -12.843 -2.418 -2.383 1.00 97.19 248 ILE A C 1
ATOM 2004 O O . ILE A 1 248 ? -13.918 -2.053 -2.854 1.00 97.19 248 ILE A O 1
ATOM 2008 N N . ARG A 1 249 ? -12.661 -2.580 -1.079 1.00 97.38 249 ARG A N 1
ATOM 2009 C CA . ARG A 1 249 ? -13.701 -2.378 -0.079 1.00 97.38 249 ARG A CA 1
ATOM 2010 C C . ARG A 1 249 ? -13.678 -0.949 0.422 1.00 97.38 249 ARG A C 1
ATOM 2012 O O . ARG A 1 249 ? -12.620 -0.335 0.564 1.00 97.38 249 ARG A O 1
ATOM 2019 N N . THR A 1 250 ? -14.859 -0.434 0.729 1.00 97.00 250 THR A N 1
ATOM 2020 C CA . THR A 1 250 ? -15.051 0.939 1.218 1.00 97.00 250 THR A CA 1
ATOM 2021 C C . THR A 1 250 ? -15.751 0.982 2.572 1.00 97.00 250 THR A C 1
ATOM 2023 O O . THR A 1 250 ? -16.182 2.046 3.014 1.00 97.00 250 THR A O 1
ATOM 2026 N N . ASP A 1 251 ? -15.907 -0.167 3.229 1.00 96.19 251 ASP A N 1
ATOM 2027 C CA . ASP A 1 251 ? -16.471 -0.244 4.570 1.00 96.19 251 ASP A CA 1
ATOM 2028 C C . ASP A 1 251 ? -15.536 0.409 5.587 1.00 96.19 251 ASP A C 1
ATOM 2030 O O . ASP A 1 251 ? -14.351 0.099 5.641 1.00 96.19 251 ASP A O 1
ATOM 2034 N N . VAL A 1 252 ? -16.081 1.316 6.403 1.00 96.19 252 VAL A N 1
ATOM 2035 C CA . VAL A 1 252 ? -15.310 2.081 7.397 1.00 96.19 252 VAL A CA 1
ATOM 2036 C C . VAL A 1 252 ? -16.045 2.229 8.726 1.00 96.19 252 VAL A C 1
ATOM 2038 O O . VAL A 1 252 ? -17.274 2.332 8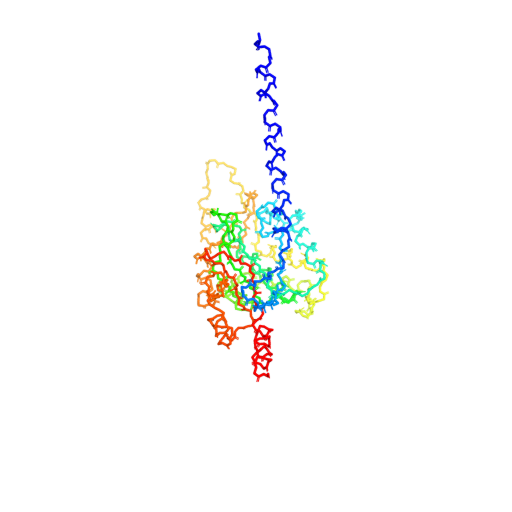.765 1.00 96.19 252 VAL A O 1
ATOM 2041 N N . LEU A 1 253 ? -15.305 2.302 9.826 1.00 94.56 253 LEU A N 1
ATOM 2042 C CA . LEU A 1 253 ? -15.788 2.749 11.129 1.00 94.56 253 LEU A CA 1
ATOM 2043 C C . LEU A 1 253 ? -15.644 4.271 11.208 1.00 94.56 253 LEU A C 1
ATOM 2045 O O . LEU A 1 253 ? -14.547 4.798 11.066 1.00 94.56 253 LEU A O 1
ATOM 2049 N N . ARG A 1 254 ? -16.741 4.994 11.433 1.00 93.62 254 ARG A N 1
ATOM 2050 C CA . ARG A 1 254 ? -16.675 6.448 11.645 1.00 93.62 254 ARG A CA 1
ATOM 2051 C C . ARG A 1 254 ? -16.387 6.743 13.113 1.00 93.62 254 ARG A C 1
ATOM 2053 O O . ARG A 1 254 ? -16.940 6.064 13.971 1.00 93.62 254 ARG A O 1
ATOM 2060 N N . SER A 1 255 ? -15.527 7.712 13.417 1.00 86.00 255 SER A N 1
ATOM 2061 C CA . SER A 1 255 ? -15.145 8.024 14.802 1.00 86.00 255 SER A CA 1
ATOM 2062 C C . SER A 1 255 ? -16.366 8.315 15.695 1.00 86.00 255 SER A C 1
ATOM 2064 O O . SER A 1 255 ? -17.401 8.792 15.222 1.00 86.00 255 SER A O 1
ATOM 2066 N N . VAL A 1 256 ? -16.246 8.041 17.002 1.00 76.00 256 VAL A N 1
ATOM 2067 C CA . VAL A 1 256 ? -17.330 8.224 17.997 1.00 76.00 256 VAL A CA 1
ATOM 2068 C C . VAL A 1 256 ? -17.826 9.672 18.054 1.00 76.00 256 VAL A C 1
ATOM 2070 O O . VAL A 1 256 ? -18.986 9.909 18.365 1.00 76.00 256 VAL A O 1
ATOM 2073 N N . GLU A 1 257 ? -16.989 10.650 17.696 1.00 77.50 257 GLU A N 1
ATOM 2074 C CA . GLU A 1 257 ? -17.411 12.057 17.587 1.00 77.50 257 GLU A CA 1
ATOM 2075 C C . GLU A 1 257 ? -18.596 12.233 16.625 1.00 77.50 257 GLU A C 1
ATOM 2077 O O . GLU A 1 257 ? -19.368 13.181 16.741 1.00 77.50 257 GLU A O 1
ATOM 2082 N N . THR A 1 258 ? -18.761 11.288 15.700 1.00 74.12 258 THR A N 1
ATOM 2083 C CA . THR A 1 258 ? -19.777 11.310 14.648 1.00 74.12 258 THR A CA 1
ATOM 2084 C C . THR A 1 258 ? -20.829 10.208 14.781 1.00 74.12 258 THR A C 1
ATOM 2086 O O . THR A 1 258 ? -21.888 10.310 14.163 1.00 74.12 258 THR A O 1
ATOM 2089 N N . ALA A 1 259 ? -20.563 9.156 15.562 1.00 80.31 259 ALA A N 1
ATOM 2090 C CA . ALA A 1 259 ? -21.385 7.949 15.622 1.00 80.31 259 ALA A CA 1
ATOM 2091 C C . ALA A 1 259 ? -21.651 7.496 17.064 1.00 80.31 259 ALA A C 1
ATOM 2093 O O . ALA A 1 259 ? -20.767 7.554 17.917 1.00 80.31 259 ALA A O 1
ATOM 2094 N N . SER A 1 260 ? -22.860 6.986 17.333 1.00 87.25 260 SER A N 1
ATOM 2095 C CA . SER A 1 260 ? -23.176 6.429 18.652 1.00 87.25 260 SER A CA 1
ATOM 2096 C C . SER A 1 260 ? -22.358 5.164 18.930 1.00 87.25 260 SER A C 1
ATOM 2098 O O . SER A 1 260 ? -21.971 4.423 18.018 1.00 87.25 260 SER A O 1
ATOM 2100 N N . MET A 1 261 ? -22.098 4.898 20.209 1.00 84.19 261 MET A N 1
ATOM 2101 C CA . MET A 1 261 ? -21.340 3.719 20.621 1.00 84.19 261 MET A CA 1
ATOM 2102 C C . MET A 1 261 ? -22.065 2.420 20.259 1.00 84.19 261 MET A C 1
ATOM 2104 O O . MET A 1 261 ? -21.417 1.444 19.889 1.00 84.19 261 MET A O 1
ATOM 2108 N N . GLU A 1 262 ? -23.396 2.413 20.323 1.00 87.88 262 GLU A N 1
ATOM 2109 C CA . GLU A 1 262 ? -24.228 1.272 19.943 1.00 87.88 262 GLU A CA 1
ATOM 2110 C C . GLU A 1 262 ? -24.048 0.936 18.464 1.00 87.88 262 GLU A C 1
ATOM 2112 O O . GLU A 1 262 ? -23.839 -0.227 18.129 1.00 87.88 262 GLU A O 1
ATOM 2117 N N . TYR A 1 263 ? -24.038 1.951 17.595 1.00 90.06 263 TYR A N 1
ATOM 2118 C CA . TYR A 1 263 ? -23.813 1.769 16.163 1.00 90.06 263 TYR A CA 1
ATOM 2119 C C . TYR A 1 263 ? -22.413 1.213 15.873 1.00 90.06 263 TYR A C 1
ATOM 2121 O O . TYR A 1 263 ? -22.248 0.314 15.048 1.00 90.06 263 TYR A O 1
ATOM 2129 N N . LEU A 1 264 ? -21.388 1.711 16.572 1.00 89.81 264 LEU A N 1
ATOM 2130 C CA . LEU A 1 264 ? -20.026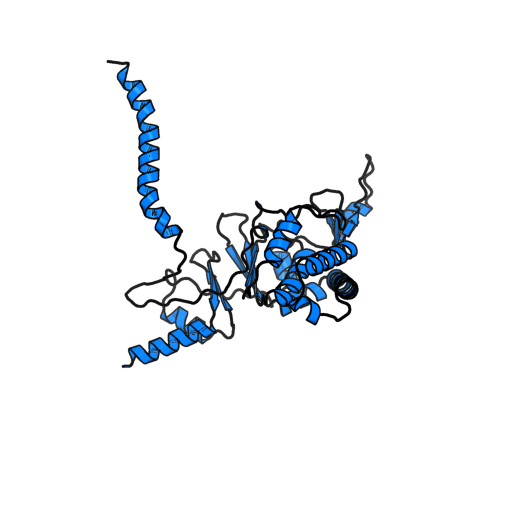 1.191 16.435 1.00 89.81 264 LEU A CA 1
ATOM 2131 C C . LEU A 1 264 ? -19.905 -0.252 16.917 1.00 89.81 264 LEU A C 1
ATOM 2133 O O . LEU A 1 264 ? -19.297 -1.075 16.232 1.00 89.81 264 LEU A O 1
ATOM 2137 N N . ALA A 1 265 ? -20.503 -0.571 18.064 1.00 91.44 265 ALA A N 1
ATOM 2138 C CA . ALA A 1 265 ? -20.522 -1.925 18.594 1.00 91.44 265 ALA A CA 1
ATOM 2139 C C . ALA A 1 265 ? -21.250 -2.882 17.642 1.00 91.44 265 ALA A C 1
ATOM 2141 O O . ALA A 1 265 ? -20.722 -3.949 17.342 1.00 91.44 265 ALA A O 1
ATOM 2142 N N . GLU A 1 266 ? -22.411 -2.485 17.120 1.00 93.62 266 GLU A N 1
ATOM 2143 C CA . GLU A 1 266 ? -23.161 -3.245 16.120 1.00 93.62 266 GLU A CA 1
ATOM 2144 C C . GLU A 1 266 ? -22.312 -3.495 14.870 1.00 93.62 266 GLU A C 1
ATOM 2146 O O . GLU A 1 266 ? -22.128 -4.644 14.469 1.00 93.62 266 GLU A O 1
ATOM 2151 N N . LYS A 1 267 ? -21.710 -2.446 14.298 1.00 93.81 267 LYS A N 1
ATOM 2152 C CA . LYS A 1 267 ? -20.883 -2.568 13.093 1.00 93.81 267 LYS A CA 1
ATOM 2153 C C . LYS A 1 267 ? -19.670 -3.476 13.304 1.00 93.81 267 LYS A C 1
ATOM 2155 O O . LYS A 1 267 ? -19.353 -4.288 12.436 1.00 93.81 267 LYS A O 1
ATOM 2160 N N . ILE A 1 268 ? -19.014 -3.384 14.461 1.00 94.19 268 ILE A N 1
ATOM 2161 C CA . ILE A 1 268 ? -17.898 -4.264 14.827 1.00 94.19 268 ILE A CA 1
ATOM 2162 C C . ILE A 1 268 ? -18.382 -5.707 14.985 1.00 94.19 268 ILE A C 1
ATOM 2164 O O . ILE A 1 268 ? -17.746 -6.613 14.456 1.00 94.19 268 ILE A O 1
ATOM 2168 N N . LEU A 1 269 ? -19.503 -5.940 15.673 1.00 94.00 269 LEU A N 1
ATOM 2169 C CA . LEU A 1 269 ? -20.054 -7.279 15.902 1.00 94.00 269 LEU A CA 1
ATOM 2170 C C . LEU A 1 269 ? -20.480 -7.964 14.596 1.00 94.00 269 LEU A C 1
ATOM 2172 O O . LEU A 1 269 ? -20.212 -9.157 14.433 1.00 94.00 269 LEU A O 1
ATOM 2176 N N . LEU A 1 270 ? -21.080 -7.207 13.674 1.00 95.12 270 LEU A N 1
ATOM 2177 C CA . LEU A 1 270 ? -21.552 -7.688 12.373 1.00 95.12 270 LEU A CA 1
ATOM 2178 C C . LEU A 1 270 ? -20.445 -7.826 11.322 1.00 95.12 270 LEU A C 1
ATOM 2180 O O . LEU A 1 270 ? -20.636 -8.537 10.337 1.00 95.12 270 LEU A O 1
ATOM 2184 N N . SER A 1 271 ? -19.294 -7.177 11.507 1.00 94.12 271 SER A N 1
ATOM 2185 C CA . SER A 1 271 ? -18.195 -7.292 10.551 1.00 94.12 271 SER A CA 1
ATOM 2186 C C . SER A 1 271 ? -17.593 -8.697 10.542 1.00 94.12 271 SER A C 1
ATOM 2188 O O . SER A 1 271 ? -17.297 -9.268 11.595 1.00 94.12 271 SER A O 1
ATOM 2190 N N . ASN A 1 272 ? -17.359 -9.232 9.345 1.00 93.94 272 ASN A N 1
ATOM 2191 C CA . ASN A 1 272 ? -16.629 -10.485 9.136 1.00 93.94 272 ASN A CA 1
ATOM 2192 C C . ASN A 1 272 ? -15.134 -10.265 8.872 1.00 93.94 272 ASN A C 1
ATOM 2194 O O . ASN A 1 272 ? -14.381 -11.229 8.771 1.00 93.94 272 ASN A O 1
ATOM 2198 N N . GLU A 1 273 ? -14.709 -9.008 8.770 1.00 94.25 273 GLU A N 1
ATOM 2199 C CA . GLU A 1 273 ? -13.329 -8.650 8.475 1.00 94.25 273 GLU A CA 1
ATOM 2200 C C . GLU A 1 273 ? -12.461 -8.681 9.726 1.00 94.25 273 GLU A C 1
ATOM 2202 O O . GLU A 1 273 ? -12.938 -8.424 10.831 1.00 94.25 273 GLU A O 1
ATOM 2207 N N . GLN A 1 274 ? -11.172 -8.979 9.553 1.00 95.12 274 GLN A N 1
ATOM 2208 C CA . GLN A 1 274 ? -10.213 -8.917 10.657 1.00 95.12 274 GLN A CA 1
ATOM 2209 C C . GLN A 1 274 ? -9.859 -7.468 10.995 1.00 95.12 274 GLN A C 1
ATOM 2211 O O . GLN A 1 274 ? -9.779 -7.120 12.171 1.00 95.12 274 GLN A O 1
ATOM 2216 N N . LEU A 1 275 ? -9.670 -6.636 9.969 1.00 95.62 275 LEU A N 1
ATOM 2217 C CA . LEU A 1 275 ? -9.357 -5.220 10.108 1.00 95.62 275 LEU A CA 1
ATOM 2218 C C . LEU A 1 275 ? -10.394 -4.381 9.357 1.00 95.62 275 LEU A C 1
ATOM 2220 O O . LEU A 1 275 ? -10.785 -4.733 8.243 1.00 95.62 275 LEU A O 1
ATOM 2224 N N . ILE A 1 276 ? -10.804 -3.253 9.941 1.00 96.19 276 ILE A N 1
ATOM 2225 C CA . ILE A 1 276 ? -11.658 -2.260 9.270 1.00 96.19 276 ILE A CA 1
ATOM 2226 C C . ILE A 1 276 ? -11.023 -0.871 9.406 1.00 96.19 276 ILE A C 1
ATOM 2228 O O . ILE A 1 276 ? -10.639 -0.504 10.518 1.00 96.19 276 ILE A O 1
ATOM 2232 N N . PRO A 1 277 ? -10.955 -0.075 8.326 1.00 96.75 277 PRO A N 1
ATOM 2233 C CA . PRO A 1 277 ? -10.503 1.308 8.399 1.00 96.75 277 PRO A CA 1
ATOM 2234 C C . PRO A 1 277 ? -11.379 2.150 9.325 1.00 96.75 277 PRO A C 1
ATOM 2236 O O . PRO A 1 277 ? -12.606 2.090 9.267 1.00 96.75 277 PRO A O 1
ATOM 2239 N N . GLN A 1 278 ? -10.752 2.988 10.134 1.00 95.12 278 GLN A N 1
ATOM 2240 C CA . GLN A 1 278 ? -11.384 4.044 10.901 1.00 95.12 278 GLN A CA 1
ATOM 2241 C C . GLN A 1 278 ? -11.184 5.383 10.191 1.00 95.12 278 GLN A C 1
ATOM 2243 O O . GLN A 1 278 ? -10.068 5.737 9.807 1.00 95.12 278 GLN A O 1
ATOM 2248 N N . VAL A 1 279 ? -12.268 6.138 10.044 1.00 95.38 279 VAL A N 1
ATOM 2249 C CA . VAL A 1 279 ? -12.269 7.475 9.445 1.00 95.38 279 VAL A CA 1
ATOM 2250 C C . VAL A 1 279 ? -12.995 8.480 10.336 1.00 95.38 279 VAL A C 1
ATOM 2252 O O . VAL A 1 279 ? -13.792 8.099 11.197 1.00 95.38 279 VAL A O 1
ATOM 2255 N N . ASP A 1 280 ? -12.750 9.767 10.130 1.00 93.50 280 ASP A N 1
ATOM 2256 C CA . ASP A 1 280 ? -13.501 10.848 10.780 1.00 93.50 280 ASP A CA 1
ATOM 2257 C C . ASP A 1 280 ? -14.777 11.259 10.001 1.00 93.50 280 ASP A C 1
ATOM 2259 O O . ASP A 1 280 ? -15.261 10.548 9.106 1.00 93.50 280 ASP A O 1
ATOM 2263 N N . 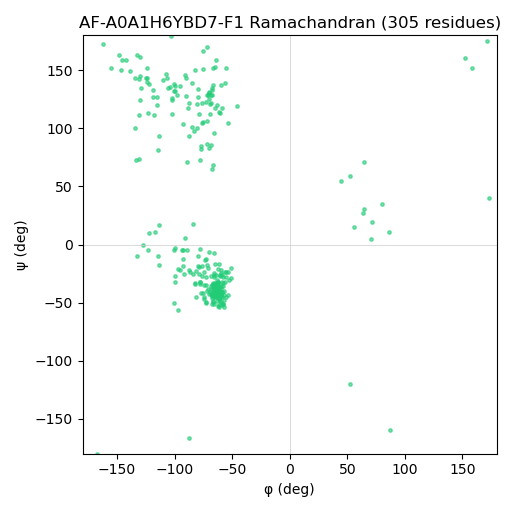SER A 1 281 ? -15.365 12.406 10.364 1.00 92.56 281 SER A N 1
ATOM 2264 C CA . SER A 1 281 ? -16.512 13.013 9.667 1.00 92.56 281 SER A CA 1
ATOM 2265 C C . SER A 1 281 ? -16.199 13.404 8.228 1.00 92.56 281 SER A C 1
ATOM 2267 O O . SER A 1 281 ? -17.080 13.313 7.372 1.00 92.56 281 SER A O 1
ATOM 2269 N N . GLU A 1 282 ? -14.965 13.818 7.954 1.00 93.50 282 GLU A N 1
ATOM 2270 C CA . GLU A 1 282 ? -14.505 14.309 6.652 1.00 93.50 282 GLU A CA 1
ATOM 2271 C C . GLU A 1 282 ? -13.928 13.190 5.768 1.00 93.50 282 GLU A C 1
ATOM 2273 O O . GLU A 1 282 ? -13.481 13.434 4.645 1.00 93.50 282 GLU A O 1
ATOM 2278 N N . ASN A 1 283 ? -14.031 11.936 6.229 1.00 95.12 283 ASN A N 1
ATOM 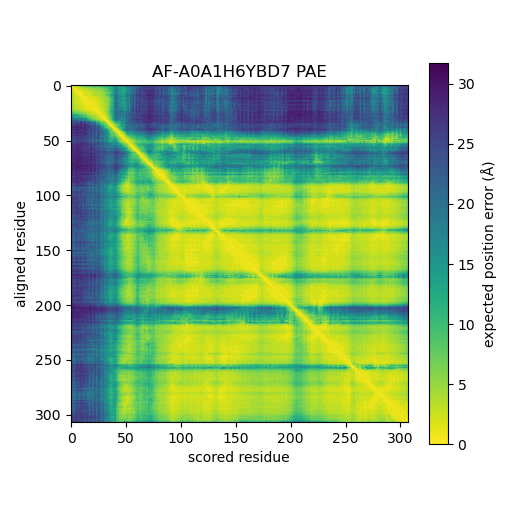2279 C CA . ASN A 1 283 ? -13.519 10.740 5.563 1.00 95.12 283 ASN A CA 1
ATOM 2280 C C . ASN A 1 283 ? -11.984 10.729 5.455 1.00 95.12 283 ASN A C 1
ATOM 2282 O O . ASN A 1 283 ? -11.420 10.167 4.510 1.00 95.12 283 ASN A O 1
ATOM 2286 N N . TRP A 1 284 ? -11.295 11.346 6.411 1.00 94.62 284 TRP A N 1
ATOM 2287 C CA . TRP A 1 284 ? -9.855 11.199 6.558 1.00 94.62 284 TRP A CA 1
ATOM 2288 C C . TRP A 1 284 ? -9.547 9.887 7.260 1.00 94.62 284 TRP A C 1
ATOM 2290 O O . TRP A 1 284 ? -10.181 9.522 8.248 1.00 94.62 284 TRP A O 1
ATOM 2300 N N . PHE A 1 285 ? -8.578 9.161 6.717 1.00 94.31 28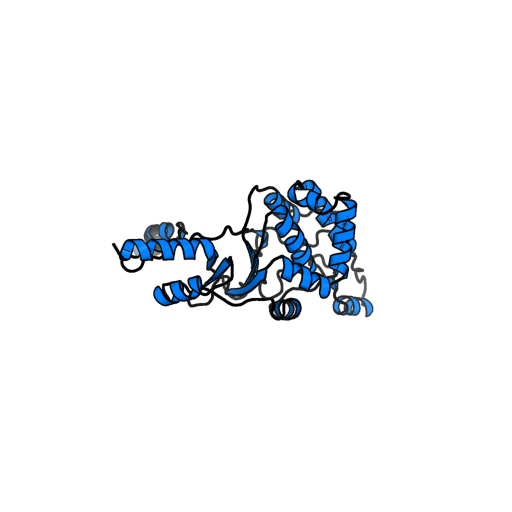5 PHE A N 1
ATOM 2301 C CA . PHE A 1 285 ? -8.097 7.915 7.278 1.00 94.31 285 PHE A CA 1
ATOM 2302 C C . PHE A 1 285 ? -7.366 8.188 8.594 1.00 94.31 285 PHE A C 1
ATOM 2304 O O . PHE A 1 285 ? -6.394 8.948 8.628 1.00 94.31 285 PHE A O 1
ATOM 2311 N N . LEU A 1 286 ? -7.849 7.563 9.667 1.00 92.50 286 LEU A N 1
ATOM 2312 C CA . LEU A 1 286 ? -7.258 7.661 10.995 1.00 92.50 286 LEU A CA 1
ATOM 2313 C C . LEU A 1 286 ? -6.341 6.466 11.268 1.00 92.50 286 LEU A C 1
ATOM 2315 O O . LEU A 1 286 ? -5.171 6.678 11.574 1.00 92.50 286 LEU A O 1
ATOM 2319 N N . ASP A 1 287 ? -6.874 5.243 11.152 1.00 93.69 287 ASP A N 1
ATOM 2320 C CA . ASP A 1 287 ? -6.179 3.983 11.469 1.00 93.69 287 ASP A CA 1
ATOM 2321 C C . ASP A 1 287 ? -6.961 2.757 10.939 1.00 93.69 287 ASP A C 1
ATOM 2323 O O . ASP A 1 287 ? -8.042 2.910 10.373 1.00 93.69 287 ASP A O 1
ATOM 2327 N N . MET A 1 288 ? -6.466 1.534 11.147 1.00 94.50 288 MET A N 1
ATOM 2328 C CA . MET A 1 288 ? -7.222 0.280 11.039 1.00 94.50 288 MET A CA 1
ATOM 2329 C C . MET A 1 288 ? -7.527 -0.287 12.435 1.00 94.50 288 MET A C 1
ATOM 2331 O O . MET A 1 288 ? -6.654 -0.390 13.294 1.00 94.50 288 MET A O 1
ATOM 2335 N N . VAL A 1 289 ? -8.766 -0.728 12.649 1.00 94.06 289 VAL A N 1
ATOM 2336 C CA . VAL A 1 289 ? -9.213 -1.346 13.908 1.00 94.06 289 VAL A CA 1
ATOM 2337 C C . VAL A 1 289 ? -9.176 -2.865 13.792 1.00 94.06 289 VAL A C 1
ATOM 2339 O O . VAL A 1 289 ? -9.790 -3.416 12.876 1.00 94.06 289 VAL A O 1
ATOM 2342 N N . ASP A 1 290 ? -8.533 -3.544 14.750 1.00 94.50 290 ASP A N 1
ATOM 2343 C CA . ASP A 1 290 ? -8.637 -5.001 14.900 1.00 94.50 290 ASP A CA 1
ATOM 2344 C C . ASP A 1 290 ? -10.024 -5.380 15.443 1.00 94.50 290 ASP A C 1
ATOM 2346 O O . ASP A 1 290 ? -10.357 -5.200 16.620 1.00 94.50 290 ASP A O 1
ATOM 2350 N N . VAL A 1 291 ? -10.851 -5.934 14.559 1.00 94.38 291 VAL A N 1
ATOM 2351 C CA . VAL A 1 291 ? -12.233 -6.326 14.845 1.00 94.38 291 VAL A CA 1
ATOM 2352 C C . VAL A 1 291 ? -12.289 -7.461 15.860 1.00 94.38 291 VAL A C 1
ATOM 2354 O O . VAL A 1 291 ? -13.202 -7.506 16.683 1.00 94.38 291 VAL A O 1
ATOM 2357 N N . VAL A 1 292 ? -11.333 -8.390 15.838 1.00 93.88 292 VAL A N 1
ATOM 2358 C CA . VAL A 1 292 ? -11.320 -9.542 16.747 1.00 93.88 292 VAL A CA 1
ATOM 2359 C C . VAL A 1 292 ? -11.068 -9.071 18.174 1.00 93.88 292 VAL A C 1
ATOM 2361 O O . VAL A 1 292 ? -11.780 -9.489 19.095 1.00 93.88 292 VAL A O 1
ATOM 2364 N N . GLN A 1 293 ? -10.091 -8.185 18.367 1.00 92.50 293 GLN A N 1
ATOM 2365 C CA . GLN A 1 293 ? -9.814 -7.601 19.678 1.00 92.50 293 GLN A CA 1
ATOM 2366 C C . GLN A 1 293 ? -10.955 -6.693 20.136 1.00 92.50 293 GLN A C 1
ATOM 2368 O O . GLN A 1 293 ? -11.425 -6.820 21.271 1.00 92.50 293 GLN A O 1
ATOM 2373 N N . ALA A 1 294 ? -11.497 -5.871 19.235 1.00 92.06 294 ALA A N 1
ATOM 2374 C CA . ALA A 1 294 ? -12.637 -5.013 19.534 1.00 92.06 294 ALA A CA 1
ATOM 2375 C C . ALA A 1 294 ? -13.879 -5.818 19.968 1.00 92.06 294 ALA A C 1
ATOM 2377 O O . ALA A 1 294 ? -14.499 -5.505 20.987 1.00 92.06 294 ALA A O 1
ATOM 2378 N N . LYS A 1 295 ? -14.209 -6.920 19.275 1.00 93.94 295 LYS A N 1
ATOM 2379 C CA . LYS A 1 295 ? -15.298 -7.835 19.667 1.00 93.94 295 LYS A CA 1
ATOM 2380 C C . LYS A 1 295 ? -15.077 -8.414 21.064 1.00 93.94 295 LYS A C 1
ATOM 2382 O O . LYS A 1 295 ? -16.002 -8.431 21.878 1.00 93.94 295 LYS A O 1
ATOM 2387 N N . LYS A 1 296 ? -13.858 -8.871 21.376 1.00 93.62 296 LYS A N 1
ATOM 2388 C CA . LYS A 1 296 ? -13.523 -9.402 22.711 1.00 93.62 296 LYS A CA 1
ATOM 2389 C C . LYS A 1 296 ? -13.709 -8.346 23.801 1.00 93.62 296 LYS A C 1
ATOM 2391 O O . LYS A 1 296 ? -14.282 -8.663 24.848 1.00 93.62 296 LYS A O 1
ATOM 2396 N N . ALA A 1 297 ? -13.268 -7.113 23.552 1.00 91.50 297 ALA A N 1
ATOM 2397 C CA . ALA A 1 297 ? -13.423 -5.997 24.478 1.00 91.50 297 ALA A CA 1
ATOM 2398 C C . ALA A 1 297 ? -14.905 -5.681 24.743 1.00 91.50 297 ALA A C 1
ATOM 2400 O O . ALA A 1 297 ? -15.317 -5.587 25.901 1.00 91.50 297 ALA A O 1
ATOM 2401 N N . LEU A 1 298 ? -15.730 -5.627 23.692 1.00 91.38 298 LEU A N 1
ATOM 2402 C CA . LEU A 1 298 ? -17.174 -5.390 23.799 1.00 91.38 298 LEU A CA 1
ATOM 2403 C C . LEU A 1 298 ? -17.891 -6.491 24.599 1.00 91.38 298 LEU A C 1
ATOM 2405 O O . LEU A 1 298 ? -18.660 -6.193 25.512 1.00 91.38 298 LEU A O 1
ATOM 2409 N N . ILE A 1 299 ? -17.597 -7.768 24.325 1.00 92.56 299 ILE A N 1
ATOM 2410 C CA . ILE A 1 299 ? -18.204 -8.906 25.042 1.00 92.56 299 ILE A CA 1
ATOM 2411 C C . ILE A 1 299 ? -17.792 -8.925 26.520 1.00 92.56 299 ILE A C 1
ATOM 2413 O O . ILE A 1 299 ? -18.583 -9.300 27.390 1.00 92.56 299 ILE A O 1
ATOM 2417 N N . LYS A 1 300 ? -16.539 -8.570 26.831 1.00 93.00 300 LYS A N 1
ATOM 2418 C CA . LYS A 1 300 ? -16.073 -8.454 28.219 1.00 93.00 300 LYS A CA 1
ATOM 2419 C C . LYS A 1 300 ? -16.853 -7.358 28.950 1.00 93.00 300 LYS A C 1
ATOM 2421 O O . LYS A 1 300 ? -17.421 -7.622 30.003 1.00 93.00 300 LYS A O 1
ATOM 2426 N N . LYS A 1 301 ? -16.972 -6.184 28.333 1.00 89.12 301 LYS A N 1
ATOM 2427 C CA . LYS A 1 301 ? -17.682 -5.030 28.892 1.00 89.12 301 LYS A CA 1
ATOM 2428 C C . LYS A 1 301 ? -19.169 -5.300 29.133 1.00 89.12 301 LYS A C 1
ATOM 2430 O O . LYS A 1 301 ? -19.682 -4.958 30.192 1.00 89.12 301 LYS A O 1
ATOM 2435 N N . GLY A 1 302 ? -19.839 -5.982 28.201 1.00 89.62 302 GLY A N 1
ATOM 2436 C CA . GLY A 1 302 ? -21.236 -6.393 28.370 1.00 89.62 302 GLY A CA 1
ATOM 2437 C C . GLY A 1 302 ? -21.452 -7.351 29.550 1.00 89.62 302 GLY A C 1
ATOM 2438 O O . GLY A 1 302 ? -22.480 -7.280 30.215 1.00 89.62 302 GLY A O 1
ATOM 2439 N N . ARG A 1 303 ? -20.468 -8.210 29.860 1.00 92.38 303 ARG A N 1
ATOM 2440 C CA . ARG A 1 303 ? -20.508 -9.086 31.046 1.00 92.38 303 ARG A CA 1
ATOM 2441 C C . ARG A 1 303 ? -20.288 -8.329 32.351 1.00 92.38 303 ARG A C 1
ATOM 2443 O O . ARG A 1 303 ? -20.880 -8.706 33.356 1.00 92.38 303 ARG A O 1
ATOM 2450 N N . ASP A 1 304 ? -19.443 -7.303 32.337 1.00 92.69 304 ASP A N 1
ATOM 2451 C CA . ASP A 1 304 ? -19.150 -6.500 33.525 1.00 92.69 304 ASP A CA 1
ATOM 2452 C C . ASP A 1 304 ? -20.315 -5.560 33.876 1.00 92.69 304 ASP A C 1
ATOM 2454 O O . ASP A 1 304 ? -20.611 -5.390 35.050 1.00 92.69 304 ASP A O 1
ATOM 2458 N N . ALA A 1 305 ? -21.037 -5.032 32.880 1.00 90.81 305 ALA A N 1
ATOM 2459 C CA . ALA A 1 305 ? -22.218 -4.186 33.094 1.00 90.81 305 ALA A CA 1
ATOM 2460 C C . ALA A 1 305 ? -23.459 -4.941 33.619 1.00 90.81 305 ALA A C 1
ATOM 2462 O O . ALA A 1 305 ? -24.399 -4.315 34.100 1.00 90.81 305 ALA A O 1
ATOM 2463 N N . ALA A 1 306 ? -23.486 -6.271 33.497 1.00 89.44 306 ALA A N 1
ATOM 2464 C CA . ALA A 1 306 ? -24.593 -7.111 33.959 1.00 89.44 306 ALA A CA 1
ATOM 2465 C C . ALA A 1 306 ? -24.444 -7.587 35.420 1.00 89.44 306 ALA A C 1
ATOM 2467 O O . ALA A 1 306 ? -25.339 -8.268 35.922 1.00 89.44 306 ALA A O 1
ATOM 2468 N N . LYS A 1 307 ? -23.313 -7.288 36.071 1.00 87.62 307 LYS A N 1
ATOM 2469 C CA . LYS A 1 307 ? -23.031 -7.622 37.474 1.00 87.62 307 LYS A CA 1
ATOM 2470 C C . LYS A 1 307 ? -23.322 -6.439 38.384 1.00 87.62 307 LYS A C 1
ATOM 2472 O O . LYS A 1 307 ? -23.800 -6.709 39.505 1.00 87.62 307 LYS A O 1
#

Nearest PDB structures (foldseek):
  5iip-assembly1_D  TM=6.872E-01  e=2.081E-02  Staphylococcus aureus
  5iip-assembly2_B  TM=6.503E-01  e=6.649E-02  Staphylococcus aureus
  3i8n-assembly1_B  TM=5.062E-01  e=5.586E-02  Vibrio parahaemolyticus
  7oy9-assembly2_F  TM=5.301E-01  e=6.790E-01  Mycolicibacterium smegmatis
  7r50-assembly2_L  TM=3.640E-01  e=6.790E-01  Mycolicibacterium smegmatis

Radius of gyration: 24.47 Å; Cα contacts (8 Å, |Δi|>4): 440; chains: 1; bounding box: 47×85×74 Å

Mean predicted aligned error: 10.33 Å

Solvent-accessible surface area (backbone atoms only — not comparable to full-atom values): 16929 Å² total; per-residue (Å²): 127,77,72,59,57,63,58,51,59,64,50,49,55,64,52,49,53,49,50,52,52,56,57,44,61,70,51,51,60,72,70,69,56,84,63,76,74,59,64,66,90,92,53,73,57,77,64,62,69,50,44,67,50,78,54,60,67,52,39,90,87,39,44,54,67,59,51,61,57,52,66,89,45,86,47,69,24,58,52,60,50,37,55,54,63,57,55,85,64,76,22,49,28,34,65,42,42,25,43,79,26,71,62,38,40,48,50,56,54,46,54,47,46,56,47,39,31,56,49,26,52,28,45,32,40,35,37,25,36,37,64,93,39,100,54,40,32,56,69,32,33,31,44,34,67,60,51,49,48,34,48,31,73,76,36,52,66,55,46,50,22,43,53,55,12,40,51,75,68,30,75,88,41,74,75,47,46,61,71,47,50,45,66,55,54,49,52,29,52,33,43,24,46,53,63,41,45,47,79,40,81,75,74,87,56,103,70,70,64,72,63,62,62,53,43,42,76,70,45,31,34,76,31,77,68,70,38,39,30,33,60,24,45,64,32,27,76,64,52,48,42,66,55,39,50,85,59,49,39,72,74,64,45,61,39,68,97,77,38,58,70,66,60,52,50,50,53,46,66,70,48,88,53,61,63,40,41,29,22,47,91,85,39,32,55,73,52,40,37,35,29,64,61,43,43,53,52,53,57,52,50,58,57,60,76,74,109